Protein AF-C0NG59-F1 (afdb_monomer_lite)

Sequence (188 aa):
MVSSPASTRPSPPPYSPTNHPHSHSRSSSNSSTHSRTRIRPSSTYLPPDVIDFLDDITPFHYHHEGPYDAASHHRNRSCHNRNPIDALKSSNEEALKATPPGKIADCIWNSRPLDGVAYYPPGSTDPEGNTYDYEEGSNMMTEDRGDFRRWPGMKFRDEDFKNDFDSSIRGSVTSSWKFPRFRCRRRR

Organism: Ajellomyces capsulatus (strain G186AR / H82 / ATCC MYA-2454 / RMSCC 2432) (NCBI:txid447093)

Foldseek 3Di:
DDDDDDDDDDDDDDDDPPPDPPPPPPPPDDPPPPPPVPCPLPHLDDDADPVLVVDPPDPDRDHDDDPCSLVDPSQVRDPPCRRSVSVCVQVVVLQVLQADPVQVVCCVPVVDDRDRRNVDPAQDADPVGDHRHGDDPDPCCPRVPNPVDDDPPDDDDPVNCCPPPVCCVVPPPDDDPDDPPDDDDDDD

pLDDT: mean 72.22, std 18.0, range [40.88, 97.0]

Secondary structure (DSSP, 8-state):
--PPPP--PPPPPP--------------------------TT--PPPP-TTTTT--SSSS-PPPPPTTGGGSTTTS--SSS-SGGGGGHHHHHHHHHTS-HHHHHHHHHH-PPP--TT-S-TT-B-TT-PBP--PPPP-TTTTSTT-S--STT-PPPTTTTTTSHHHHHHS-TT--------------

Radius of gyration: 33.79 Å; chains: 1; bounding box: 104×66×84 Å

InterPro domains:
  IPR013226 Pal1 cell morphology [PF08316] (49-91)
  IPR013226 Pal1 cell morphology [PTHR28307] (8-159)

Structure (mmCIF, N/CA/C/O backbone):
data_AF-C0NG59-F1
#
_entry.id   AF-C0NG59-F1
#
loop_
_atom_site.group_PDB
_atom_site.id
_atom_site.type_symbol
_atom_site.label_atom_id
_atom_site.label_alt_id
_atom_site.label_comp_id
_atom_site.label_asym_id
_atom_site.label_entity_id
_atom_site.label_seq_id
_atom_site.pdbx_PDB_ins_code
_atom_site.Cartn_x
_atom_site.Cartn_y
_atom_site.Cartn_z
_atom_site.occupancy
_atom_site.B_iso_or_equiv
_atom_site.auth_seq_id
_atom_site.auth_comp_id
_atom_site.auth_asym_id
_atom_site.auth_atom_id
_atom_site.pdbx_PDB_model_num
ATOM 1 N N . MET A 1 1 ? 69.293 0.480 24.491 1.00 45.19 1 MET A N 1
ATOM 2 C CA . MET A 1 1 ? 69.324 0.068 23.075 1.00 45.19 1 MET A CA 1
ATOM 3 C C . MET A 1 1 ? 68.029 0.534 22.425 1.00 45.19 1 MET A C 1
ATOM 5 O O . MET A 1 1 ? 66.974 0.232 22.954 1.00 45.19 1 MET A O 1
ATOM 9 N N . VAL A 1 2 ? 68.172 1.300 21.338 1.00 53.19 2 VAL A N 1
ATOM 10 C CA . VAL A 1 2 ? 67.172 1.748 20.344 1.00 53.19 2 VAL A CA 1
ATOM 11 C C . VAL A 1 2 ? 65.983 2.598 20.843 1.00 53.19 2 VAL A C 1
ATOM 13 O O . VAL A 1 2 ? 64.900 2.089 21.104 1.00 53.19 2 VAL A O 1
ATOM 16 N N . SER A 1 3 ? 66.172 3.923 20.875 1.00 49.12 3 SER A N 1
ATOM 17 C CA . SER A 1 3 ? 65.083 4.912 20.952 1.00 49.12 3 SER A CA 1
ATOM 18 C C . SER A 1 3 ? 64.857 5.523 19.564 1.00 49.12 3 SER A C 1
ATOM 20 O O . SER A 1 3 ? 65.789 6.070 18.979 1.00 49.12 3 SER A O 1
ATOM 22 N N . SER A 1 4 ? 63.638 5.411 19.032 1.00 65.88 4 SER A N 1
ATOM 23 C CA . SER A 1 4 ? 63.238 6.005 17.743 1.00 65.88 4 SER A CA 1
ATOM 24 C C . SER A 1 4 ? 62.767 7.457 17.926 1.00 65.88 4 SER A C 1
ATOM 26 O O . SER A 1 4 ? 62.145 7.751 18.949 1.00 65.88 4 SER A O 1
ATOM 28 N N . PRO A 1 5 ? 63.028 8.372 16.972 1.00 60.16 5 PRO A N 1
ATOM 29 C CA . PRO A 1 5 ? 62.658 9.776 17.109 1.00 60.16 5 PRO A CA 1
ATOM 30 C C . PRO A 1 5 ? 61.188 10.020 16.736 1.00 60.16 5 PRO A C 1
ATOM 32 O O . PRO A 1 5 ? 60.664 9.458 15.774 1.00 60.16 5 PRO A O 1
ATOM 35 N N . ALA A 1 6 ? 60.530 10.893 17.500 1.00 56.38 6 ALA A N 1
ATOM 36 C CA . ALA A 1 6 ? 59.172 11.355 17.242 1.00 56.38 6 ALA A CA 1
ATOM 37 C C . ALA A 1 6 ? 59.121 12.200 15.956 1.00 56.38 6 ALA A C 1
ATOM 39 O O . ALA A 1 6 ? 59.822 13.203 15.823 1.00 56.38 6 ALA A O 1
ATOM 40 N N . SER A 1 7 ? 58.282 11.786 15.005 1.00 57.16 7 SER A N 1
ATOM 41 C CA . SER A 1 7 ? 58.013 12.518 13.767 1.00 57.16 7 SER A CA 1
ATOM 42 C C . SER A 1 7 ? 57.021 13.652 14.044 1.00 57.16 7 SER A C 1
ATOM 44 O O . SER A 1 7 ? 55.817 13.432 14.175 1.00 57.16 7 SER A O 1
ATOM 46 N N . THR A 1 8 ? 57.538 14.875 14.157 1.00 56.06 8 THR A N 1
ATOM 47 C CA . THR A 1 8 ? 56.747 16.110 14.191 1.00 56.06 8 THR A CA 1
ATOM 48 C C . THR A 1 8 ? 56.106 16.325 12.819 1.00 56.06 8 THR A C 1
ATOM 50 O O . THR A 1 8 ? 56.787 16.680 11.857 1.00 56.06 8 THR A O 1
ATOM 53 N N . ARG A 1 9 ? 54.792 16.098 12.709 1.00 56.84 9 ARG A N 1
ATOM 54 C CA . ARG A 1 9 ? 54.018 16.493 11.523 1.00 56.84 9 ARG A CA 1
ATOM 55 C C . ARG A 1 9 ? 53.921 18.024 11.451 1.00 56.84 9 ARG A C 1
ATOM 57 O O . ARG A 1 9 ? 53.613 18.642 12.470 1.00 56.84 9 ARG A O 1
ATOM 64 N N . PRO A 1 10 ? 54.133 18.638 10.275 1.00 59.00 10 PRO A N 1
ATOM 65 C CA . PRO A 1 10 ? 53.933 20.069 10.099 1.00 59.00 10 PRO A CA 1
ATOM 66 C C . PRO A 1 10 ? 52.434 20.396 10.126 1.00 59.00 10 PRO A C 1
ATOM 68 O O . PRO A 1 10 ? 51.608 19.648 9.596 1.00 59.00 10 PRO A O 1
ATOM 71 N N . SER A 1 11 ? 52.084 21.510 10.765 1.00 60.69 11 SER A N 1
ATOM 72 C CA . SER A 1 11 ? 50.732 22.068 10.771 1.00 60.69 11 SER A CA 1
ATOM 73 C C . SER A 1 11 ? 50.329 22.550 9.368 1.00 60.69 11 SER A C 1
ATOM 75 O O . SER A 1 11 ? 51.181 23.035 8.618 1.00 60.69 11 SER A O 1
ATOM 77 N N . PRO A 1 12 ? 49.043 22.434 8.987 1.00 65.38 12 PRO A N 1
ATOM 78 C CA . PRO A 1 12 ? 48.572 22.961 7.713 1.00 65.38 12 PRO A CA 1
ATOM 79 C C . PRO A 1 12 ? 48.589 24.502 7.735 1.00 65.38 12 PRO A C 1
ATOM 81 O O . PRO A 1 12 ? 48.372 25.102 8.793 1.00 65.38 12 PRO A O 1
ATOM 84 N N . PRO A 1 13 ? 48.848 25.158 6.589 1.00 65.31 13 PRO A N 1
ATOM 85 C CA . PRO A 1 13 ? 48.856 26.614 6.500 1.00 65.31 13 PRO A CA 1
ATOM 86 C C . PRO A 1 13 ? 47.445 27.201 6.694 1.00 65.31 13 PRO A C 1
ATOM 88 O O . PRO A 1 13 ? 46.448 26.519 6.435 1.00 65.31 13 PRO A O 1
ATOM 91 N N . PRO A 1 14 ? 47.340 28.468 7.134 1.00 56.91 14 PRO A N 1
ATOM 92 C CA . PRO A 1 14 ? 46.059 29.105 7.404 1.00 56.91 14 PRO A CA 1
ATOM 93 C C . PRO A 1 14 ? 45.286 29.351 6.102 1.00 56.91 14 PRO A C 1
ATOM 95 O O . PRO A 1 14 ? 45.825 29.863 5.119 1.00 56.91 14 PRO A O 1
ATOM 98 N N . TYR A 1 15 ? 44.001 28.993 6.113 1.00 48.62 15 TYR A N 1
ATOM 99 C CA . TYR A 1 15 ? 43.067 29.211 5.012 1.00 48.62 15 TYR A CA 1
ATOM 100 C C . TYR A 1 15 ? 42.863 30.721 4.806 1.00 48.62 15 TYR A C 1
ATOM 102 O O . TYR A 1 15 ? 42.237 31.388 5.628 1.00 48.62 15 TYR A O 1
ATOM 110 N N . SER A 1 16 ? 43.419 31.272 3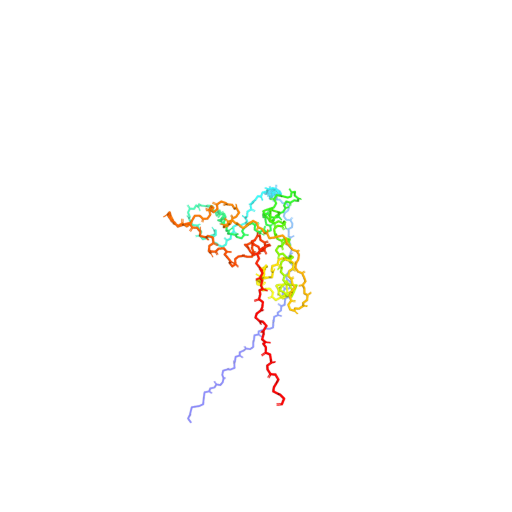.727 1.00 53.06 16 SER A N 1
ATOM 111 C CA . SER A 1 16 ? 43.174 32.658 3.313 1.00 53.06 16 SER A CA 1
ATOM 112 C C . SER A 1 16 ? 42.018 32.657 2.312 1.00 53.06 16 SER A C 1
ATOM 114 O O . SER A 1 16 ? 42.152 32.014 1.269 1.00 53.06 16 SER A O 1
ATOM 116 N N . PRO A 1 17 ? 40.888 33.339 2.576 1.00 53.00 17 PRO A N 1
ATOM 117 C CA . PRO A 1 17 ? 39.810 33.411 1.608 1.00 53.00 17 PRO A CA 1
ATOM 118 C C . PRO A 1 17 ? 40.242 34.376 0.503 1.00 53.00 17 PRO A C 1
ATOM 120 O O . PRO A 1 17 ? 40.196 35.597 0.662 1.00 53.00 17 PRO A O 1
ATOM 123 N N . THR A 1 18 ? 40.709 33.840 -0.623 1.00 50.31 18 THR A N 1
ATOM 124 C CA . THR A 1 18 ? 40.916 34.637 -1.828 1.00 50.31 18 THR A CA 1
ATOM 125 C C . THR A 1 18 ? 39.553 35.028 -2.392 1.00 50.31 18 THR A C 1
ATOM 127 O O . THR A 1 18 ? 38.915 34.292 -3.141 1.00 50.31 18 THR A O 1
ATOM 130 N N . ASN A 1 19 ? 39.099 36.223 -2.006 1.00 43.47 19 ASN A N 1
ATOM 131 C CA . ASN A 1 19 ? 38.023 36.947 -2.671 1.00 43.47 19 ASN A CA 1
ATOM 132 C C . ASN A 1 19 ? 38.467 37.263 -4.104 1.00 43.47 19 ASN A C 1
ATOM 134 O O . ASN A 1 19 ? 39.068 38.303 -4.370 1.00 43.47 19 ASN A O 1
ATOM 138 N N . HIS A 1 20 ? 38.199 36.348 -5.031 1.00 47.09 20 HIS A N 1
ATOM 139 C CA . HIS A 1 20 ? 38.274 36.630 -6.454 1.00 47.09 20 HIS A CA 1
ATOM 140 C C . HIS A 1 20 ? 36.976 37.337 -6.853 1.00 47.09 20 HIS A C 1
ATOM 142 O O . HIS A 1 20 ? 35.909 36.720 -6.786 1.00 47.09 20 HIS A O 1
ATOM 148 N N . PRO A 1 21 ? 37.013 38.623 -7.251 1.00 48.62 21 PRO A N 1
ATOM 149 C CA . PRO A 1 21 ? 35.843 39.249 -7.829 1.00 48.62 21 PRO A CA 1
ATOM 150 C C . PRO A 1 21 ? 35.634 38.580 -9.185 1.00 48.62 21 PRO A C 1
ATOM 152 O O . PRO A 1 21 ? 36.379 38.825 -10.133 1.00 48.62 21 PRO A O 1
ATOM 155 N N . HIS A 1 22 ? 34.646 37.691 -9.273 1.00 43.75 22 HIS A N 1
ATOM 156 C CA . HIS A 1 22 ? 34.181 37.197 -10.557 1.00 43.75 22 HIS A CA 1
ATOM 157 C C . HIS A 1 22 ? 33.521 38.365 -11.295 1.00 43.75 22 HIS A C 1
ATOM 159 O O . HIS A 1 22 ? 32.334 38.655 -11.156 1.00 43.75 22 HIS A O 1
ATOM 165 N N . SER A 1 23 ? 34.334 39.071 -12.074 1.00 43.56 23 SER A N 1
ATOM 166 C CA . SER A 1 23 ? 33.905 39.951 -13.145 1.00 43.56 23 SER A CA 1
ATOM 167 C C . SER A 1 23 ? 33.202 39.097 -14.196 1.00 43.56 23 SER A C 1
ATOM 169 O O . SER A 1 23 ? 33.795 38.614 -15.156 1.00 43.56 23 SER A O 1
ATOM 171 N N . HIS A 1 24 ? 31.903 38.880 -13.995 1.00 49.78 24 HIS A N 1
ATOM 172 C CA . HIS A 1 24 ? 31.021 38.344 -15.018 1.00 49.78 24 HIS A CA 1
ATOM 173 C C . HIS A 1 24 ? 30.851 39.417 -16.095 1.00 49.78 24 HIS A C 1
ATOM 175 O O . HIS A 1 24 ? 29.939 40.247 -16.050 1.00 49.78 24 HIS A O 1
ATOM 181 N N . SER A 1 25 ? 31.779 39.422 -17.049 1.00 48.50 25 SER A N 1
ATOM 182 C CA . SER A 1 25 ? 31.613 40.038 -18.355 1.00 48.50 25 SER A CA 1
ATOM 183 C C . SER A 1 25 ? 30.280 39.561 -18.925 1.00 48.50 25 SER A C 1
ATOM 185 O O . SER A 1 25 ? 30.099 38.404 -19.303 1.00 48.50 25 SER A O 1
ATOM 187 N N . ARG A 1 26 ? 29.306 40.474 -18.916 1.00 47.22 26 ARG A N 1
ATOM 188 C CA . ARG A 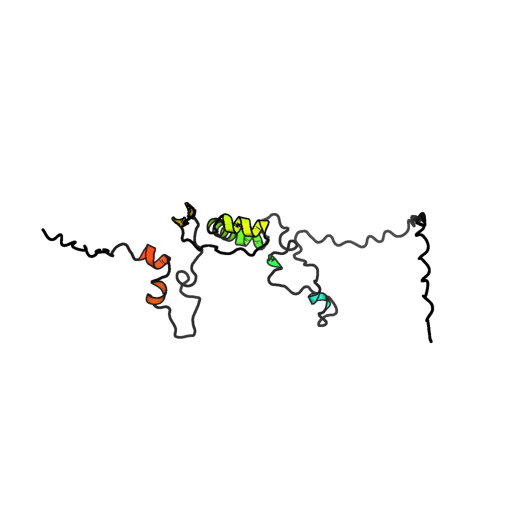1 26 ? 28.006 40.321 -19.560 1.00 47.22 26 ARG A CA 1
ATOM 189 C C . ARG A 1 26 ? 28.235 40.282 -21.068 1.00 47.22 26 ARG A C 1
ATOM 191 O O . ARG A 1 26 ? 28.142 41.298 -21.752 1.00 47.22 26 ARG A O 1
ATOM 198 N N . SER A 1 27 ? 28.573 39.101 -21.570 1.00 45.75 27 SER A N 1
ATOM 199 C CA . SER A 1 27 ? 28.586 38.787 -22.993 1.00 45.75 27 SER A CA 1
ATOM 200 C C . SER A 1 27 ? 27.144 38.736 -23.481 1.00 45.75 27 SER A C 1
ATOM 202 O O . SER A 1 27 ? 26.479 37.704 -23.493 1.00 45.75 27 SER A O 1
ATOM 204 N N . SER A 1 28 ? 26.648 39.915 -23.831 1.00 48.25 28 SER A N 1
ATOM 205 C CA . SER A 1 28 ? 25.399 40.157 -24.538 1.00 48.25 28 SER A CA 1
ATOM 206 C C . SER A 1 28 ? 25.556 39.675 -25.986 1.00 48.25 28 SER A C 1
ATOM 208 O O . SER A 1 28 ? 25.864 40.470 -26.863 1.00 48.25 28 SER A O 1
ATOM 210 N N . SER A 1 29 ? 25.460 38.372 -26.254 1.00 45.00 29 SER A N 1
ATOM 211 C CA . SER A 1 29 ? 25.408 37.846 -27.634 1.00 45.00 29 SER A CA 1
ATOM 212 C C . SER A 1 29 ? 25.052 36.359 -27.664 1.00 45.00 29 SER A C 1
ATOM 214 O O . SER A 1 29 ? 25.912 35.489 -27.688 1.00 45.00 29 SER A O 1
ATOM 216 N N . ASN A 1 30 ? 23.747 36.091 -27.612 1.00 48.66 30 ASN A N 1
ATOM 217 C CA . ASN A 1 30 ? 23.012 35.090 -28.399 1.00 48.66 30 ASN A CA 1
ATOM 218 C C . ASN A 1 30 ? 21.757 34.688 -27.632 1.00 48.66 30 ASN A C 1
ATOM 220 O O . ASN A 1 30 ? 21.719 33.709 -26.888 1.00 48.66 30 ASN A O 1
ATOM 224 N N . SER A 1 31 ? 20.699 35.462 -27.866 1.00 45.28 31 SER A N 1
ATOM 225 C CA . SER A 1 31 ? 19.318 35.086 -27.599 1.00 45.28 31 SER A CA 1
ATOM 226 C C . SER A 1 31 ? 18.921 33.899 -28.487 1.00 45.28 31 SER A C 1
ATOM 228 O O . SER A 1 31 ? 18.124 34.033 -29.410 1.00 45.28 31 SER A O 1
ATOM 230 N N . SER A 1 32 ? 19.481 32.720 -28.231 1.00 44.31 32 SER A N 1
ATOM 231 C CA . SER A 1 32 ? 18.786 31.482 -28.555 1.00 44.31 32 SER A CA 1
ATOM 232 C C . SER A 1 32 ? 17.963 31.152 -27.321 1.00 44.31 32 SER A C 1
ATOM 234 O O . SER A 1 32 ? 18.428 30.563 -26.348 1.00 44.31 32 SER A O 1
ATOM 236 N N . THR A 1 33 ? 16.731 31.649 -27.323 1.00 43.72 33 THR A N 1
ATOM 237 C CA . THR A 1 33 ? 15.642 31.160 -26.488 1.00 43.72 33 THR A CA 1
ATOM 238 C C . THR A 1 33 ? 15.513 29.660 -26.742 1.00 43.72 33 THR A C 1
ATOM 240 O O . THR A 1 33 ? 14.694 29.223 -27.544 1.00 43.72 33 THR A O 1
ATOM 243 N N . HIS A 1 34 ? 16.343 28.851 -26.078 1.00 45.50 34 HIS A N 1
ATOM 244 C CA . HIS A 1 34 ? 16.056 27.440 -25.899 1.00 45.50 34 HIS A CA 1
ATOM 245 C C . HIS A 1 34 ? 14.746 27.414 -25.139 1.00 45.50 34 HIS A C 1
ATOM 247 O O . HIS A 1 34 ? 14.683 27.708 -23.944 1.00 45.50 34 HIS A O 1
ATOM 253 N N . SER A 1 35 ? 13.689 27.200 -25.917 1.00 45.12 35 SER A N 1
ATOM 254 C CA . SER A 1 35 ? 12.334 26.972 -25.477 1.00 45.12 35 SER A CA 1
ATOM 255 C C . SER A 1 35 ? 12.411 25.941 -24.363 1.00 45.12 35 SER A C 1
ATOM 257 O O . SER A 1 35 ? 12.485 24.741 -24.613 1.00 45.12 35 SER A O 1
ATOM 259 N N . ARG A 1 36 ? 12.432 26.410 -23.110 1.00 48.56 36 ARG A N 1
ATOM 260 C CA . ARG A 1 36 ? 11.940 25.629 -21.987 1.00 48.56 36 ARG A CA 1
ATOM 261 C C . ARG A 1 36 ? 10.495 25.402 -22.362 1.00 48.56 36 ARG A C 1
ATOM 263 O O . ARG A 1 36 ? 9.659 26.275 -22.126 1.00 48.56 36 ARG A O 1
ATOM 270 N N . THR A 1 37 ? 10.239 24.302 -23.063 1.00 47.66 37 THR A N 1
ATOM 271 C CA . THR A 1 37 ? 8.906 23.806 -23.352 1.00 47.66 37 THR A CA 1
ATOM 272 C C . THR A 1 37 ? 8.204 23.822 -22.013 1.00 47.66 37 THR A C 1
ATOM 274 O O . THR A 1 37 ? 8.517 23.014 -21.140 1.00 47.66 37 THR A O 1
ATOM 277 N N . ARG A 1 38 ? 7.367 24.844 -21.791 1.00 52.16 38 ARG A N 1
ATOM 278 C CA . ARG A 1 38 ? 6.570 24.961 -20.578 1.00 52.16 38 ARG A CA 1
ATOM 279 C C . ARG A 1 38 ? 5.843 23.636 -20.493 1.00 52.16 38 ARG A C 1
ATOM 281 O O . ARG A 1 38 ? 5.032 23.358 -21.378 1.00 52.16 38 ARG A O 1
ATOM 288 N N . ILE A 1 39 ? 6.206 22.815 -19.504 1.00 52.94 39 ILE A N 1
ATOM 289 C CA . ILE A 1 39 ? 5.505 21.572 -19.204 1.00 52.94 39 ILE A CA 1
ATOM 290 C C . ILE A 1 39 ? 4.053 22.001 -19.108 1.00 52.94 39 ILE A C 1
ATOM 292 O O . ILE A 1 39 ? 3.698 22.829 -18.263 1.00 52.94 39 ILE A O 1
ATOM 296 N N . ARG A 1 40 ? 3.256 21.586 -20.096 1.00 54.66 40 ARG A N 1
ATOM 297 C CA . ARG A 1 40 ? 1.865 22.011 -20.168 1.00 54.66 40 ARG A CA 1
ATOM 298 C C . ARG A 1 40 ? 1.241 21.584 -18.839 1.00 54.66 40 ARG A C 1
ATOM 300 O O . ARG A 1 40 ? 1.513 20.468 -18.411 1.00 54.66 40 ARG A O 1
ATOM 307 N N . PRO A 1 41 ? 0.428 22.413 -18.175 1.00 53.47 41 PRO A N 1
ATOM 308 C CA . PRO A 1 41 ? -0.176 22.049 -16.890 1.00 53.47 41 PRO A CA 1
ATOM 309 C C . PRO A 1 41 ? -1.061 20.787 -16.962 1.00 53.47 41 PRO A C 1
ATOM 311 O O . PRO A 1 41 ? -1.451 20.254 -15.934 1.00 53.47 41 PRO A O 1
ATOM 314 N N . SER A 1 42 ? -1.352 20.290 -18.169 1.00 57.56 42 SER A N 1
ATOM 315 C CA . SER A 1 42 ? -2.020 19.015 -18.441 1.00 57.56 42 SER A CA 1
ATOM 316 C C . SER A 1 42 ? -1.074 17.855 -18.792 1.00 57.56 42 SER A C 1
ATOM 318 O O . SER A 1 42 ? -1.544 16.799 -19.197 1.00 57.56 42 SER A O 1
ATOM 320 N N . SER A 1 43 ? 0.242 18.062 -18.775 1.00 63.44 43 SER A N 1
ATOM 321 C CA . SER A 1 43 ? 1.220 17.052 -19.167 1.00 63.44 43 SER A CA 1
ATOM 322 C C . SER A 1 43 ? 1.462 16.117 -17.992 1.00 63.44 43 SER A C 1
ATOM 324 O O . SER A 1 43 ? 2.103 16.514 -17.023 1.00 63.44 43 SER A O 1
ATOM 326 N N . THR A 1 44 ? 1.031 14.864 -18.116 1.00 68.38 44 THR A N 1
ATOM 327 C CA . THR A 1 44 ? 1.326 13.748 -17.193 1.00 68.38 44 THR A CA 1
ATOM 328 C C . THR A 1 44 ? 2.805 13.325 -17.238 1.00 68.38 44 THR A C 1
ATOM 330 O O . THR A 1 44 ? 3.142 12.185 -16.947 1.00 68.38 44 THR A O 1
ATOM 333 N N . TYR A 1 45 ? 3.703 14.222 -17.660 1.00 76.56 45 TYR A N 1
ATOM 334 C CA . TYR A 1 45 ? 5.121 13.913 -17.785 1.00 76.56 45 TYR A CA 1
ATOM 335 C C . TYR A 1 45 ? 5.728 13.777 -16.395 1.00 76.56 45 TYR A C 1
ATOM 337 O O . TYR A 1 45 ? 5.696 14.721 -15.597 1.00 76.56 45 TYR A O 1
ATOM 345 N N . LEU A 1 46 ? 6.289 12.604 -16.144 1.00 83.25 46 LEU A N 1
ATOM 346 C CA . LEU A 1 46 ? 7.060 12.302 -14.957 1.00 83.25 46 LEU A CA 1
ATOM 347 C C . LEU A 1 46 ? 8.549 12.422 -15.279 1.00 83.25 46 LEU A C 1
ATOM 349 O O . LEU A 1 46 ? 8.973 11.987 -16.352 1.00 83.25 46 LEU A O 1
ATOM 353 N N . PRO A 1 47 ? 9.338 13.079 -14.412 1.00 84.00 47 PRO A N 1
ATOM 354 C CA . PRO A 1 47 ? 10.779 13.094 -14.587 1.00 84.00 47 PRO A CA 1
ATOM 355 C C . PRO A 1 47 ? 11.325 11.667 -14.423 1.00 84.00 47 PRO A C 1
ATOM 357 O O . PRO A 1 47 ? 10.883 10.985 -13.499 1.00 84.00 47 PRO A O 1
ATOM 360 N N . PRO A 1 48 ? 12.275 11.238 -15.272 1.00 86.94 48 PRO A N 1
ATOM 361 C CA . PRO A 1 48 ? 12.872 9.919 -15.140 1.00 86.94 48 PRO A CA 1
ATOM 362 C C . PRO A 1 48 ? 13.632 9.784 -13.811 1.00 86.94 48 PRO A C 1
ATOM 364 O O . PRO A 1 48 ? 14.256 10.749 -13.349 1.00 86.94 48 PRO A O 1
ATOM 367 N N . ASP A 1 49 ? 13.567 8.605 -13.202 1.00 86.50 49 ASP A N 1
ATOM 368 C CA . ASP A 1 49 ? 14.262 8.240 -11.971 1.00 86.50 49 ASP A CA 1
ATOM 369 C C . ASP A 1 49 ? 15.578 7.481 -12.240 1.00 86.50 49 ASP A C 1
ATOM 371 O O . ASP A 1 49 ? 16.041 7.358 -13.372 1.00 86.50 49 ASP A O 1
ATOM 375 N N . VAL A 1 50 ? 16.242 7.006 -11.181 1.00 88.50 50 VAL A N 1
ATOM 376 C CA . VAL A 1 50 ? 17.524 6.289 -11.304 1.00 88.50 50 VAL A CA 1
ATOM 377 C C . VAL A 1 50 ? 17.382 4.983 -12.090 1.00 88.50 50 VAL A C 1
ATOM 379 O O . VAL A 1 50 ? 18.316 4.614 -12.793 1.00 88.50 50 VAL A O 1
ATOM 382 N N . ILE A 1 51 ? 16.246 4.293 -11.980 1.00 85.69 51 ILE A N 1
ATOM 383 C CA . ILE A 1 51 ? 15.987 3.035 -12.686 1.00 85.69 51 ILE A CA 1
ATOM 384 C C . ILE A 1 51 ? 15.800 3.325 -14.176 1.00 85.69 51 ILE A C 1
ATOM 386 O O . ILE A 1 51 ? 16.389 2.630 -15.000 1.00 85.69 51 ILE A O 1
ATOM 390 N N . ASP A 1 52 ? 15.098 4.408 -14.513 1.00 87.19 52 ASP A N 1
ATOM 391 C CA . ASP A 1 52 ? 14.929 4.867 -15.896 1.00 87.19 52 ASP A CA 1
ATOM 392 C C . ASP A 1 52 ? 16.273 5.183 -16.575 1.00 87.19 52 ASP A C 1
ATOM 394 O O . ASP A 1 52 ? 16.435 4.963 -17.773 1.00 87.19 52 ASP A O 1
ATOM 398 N N . PHE A 1 53 ? 17.263 5.677 -15.817 1.00 86.38 53 PHE A N 1
ATOM 399 C CA . PHE A 1 53 ? 18.622 5.922 -16.322 1.00 86.38 53 PHE A CA 1
ATOM 400 C C . PHE A 1 53 ? 19.474 4.660 -16.489 1.00 86.38 53 PHE A C 1
ATOM 402 O O . PHE A 1 53 ? 20.508 4.711 -17.154 1.00 86.38 53 PHE A O 1
ATOM 409 N N . LEU A 1 54 ? 19.084 3.553 -15.859 1.00 89.00 54 LEU A N 1
ATOM 410 C CA . LEU A 1 54 ? 19.774 2.270 -15.983 1.00 89.00 54 LEU A CA 1
ATOM 411 C C . LEU A 1 54 ? 19.209 1.409 -17.123 1.00 89.00 54 LEU A C 1
ATOM 413 O O . LEU A 1 54 ? 19.824 0.397 -17.449 1.00 89.00 54 LEU A O 1
ATOM 417 N N . ASP A 1 55 ? 18.075 1.794 -17.717 1.00 84.88 55 ASP A N 1
ATOM 418 C CA . ASP A 1 55 ? 17.470 1.089 -18.848 1.00 84.88 55 ASP A CA 1
ATOM 419 C C . ASP A 1 55 ? 18.234 1.363 -20.159 1.00 84.88 55 ASP A C 1
ATOM 421 O O . ASP A 1 55 ? 18.416 2.511 -20.567 1.00 84.88 55 ASP A O 1
ATOM 425 N N . ASP A 1 56 ? 18.674 0.297 -20.832 1.00 86.94 56 ASP A N 1
ATOM 426 C CA . ASP A 1 56 ? 19.429 0.324 -22.087 1.00 86.94 56 ASP A CA 1
ATOM 427 C C . ASP A 1 56 ? 18.602 -0.106 -23.314 1.00 86.94 56 ASP A C 1
ATOM 429 O O . ASP A 1 56 ? 19.121 -0.126 -24.435 1.00 86.94 56 ASP A O 1
ATOM 433 N N . ILE A 1 57 ? 17.305 -0.403 -23.143 1.00 83.56 57 ILE A N 1
ATOM 434 C CA . ILE A 1 57 ? 16.430 -0.888 -24.224 1.00 83.56 57 ILE A CA 1
ATOM 435 C C . ILE A 1 57 ? 16.267 0.158 -25.335 1.00 83.56 57 ILE A C 1
ATOM 437 O O . ILE A 1 57 ? 16.136 -0.193 -26.513 1.00 83.56 57 ILE A O 1
ATOM 441 N N . THR A 1 58 ? 16.259 1.451 -24.994 1.00 78.94 58 THR A N 1
ATOM 442 C CA . THR A 1 58 ? 16.063 2.528 -25.974 1.00 78.94 58 THR A CA 1
ATOM 443 C C . THR A 1 58 ? 17.080 3.658 -25.790 1.00 78.94 58 THR A C 1
ATOM 445 O O . THR A 1 58 ? 17.533 3.900 -24.676 1.00 78.94 58 THR A O 1
ATOM 448 N N . PRO A 1 59 ? 17.431 4.412 -26.853 1.00 80.25 59 PRO A N 1
ATOM 449 C CA . PRO A 1 59 ? 18.362 5.542 -26.747 1.00 80.25 59 PRO A CA 1
ATOM 450 C C . PRO A 1 59 ? 17.794 6.737 -25.957 1.00 80.25 59 PRO A C 1
ATOM 452 O O . PRO A 1 59 ? 18.472 7.756 -25.816 1.00 80.25 59 PRO A O 1
ATOM 455 N N . PHE A 1 60 ? 16.550 6.643 -25.479 1.00 80.81 60 PHE A N 1
ATOM 456 C CA . PHE A 1 60 ? 15.880 7.666 -24.692 1.00 80.81 60 PHE A CA 1
ATOM 457 C C . PHE A 1 60 ? 15.486 7.089 -23.334 1.00 80.81 60 PHE A C 1
ATOM 459 O O . PHE A 1 60 ? 14.841 6.052 -23.259 1.00 80.81 60 PHE A O 1
ATOM 466 N N . HIS A 1 61 ? 15.796 7.799 -22.257 1.00 82.38 61 HIS A N 1
ATOM 467 C CA . HIS A 1 61 ? 15.283 7.435 -20.940 1.00 82.38 61 HIS A CA 1
ATOM 468 C C . HIS A 1 61 ? 13.784 7.743 -20.910 1.00 82.38 61 HIS A C 1
ATOM 470 O O . HIS A 1 61 ? 13.385 8.914 -20.949 1.00 82.38 61 HIS A O 1
ATOM 476 N N . TYR A 1 62 ? 12.957 6.701 -20.914 1.00 81.00 62 TYR A N 1
ATOM 477 C CA . TYR A 1 62 ? 11.526 6.823 -20.671 1.00 81.00 62 TYR A CA 1
ATOM 478 C C . TYR A 1 62 ? 11.242 6.457 -19.224 1.00 81.00 62 TYR A C 1
ATOM 480 O O . TYR A 1 62 ? 11.934 5.636 -18.636 1.00 81.00 62 TYR A O 1
ATOM 488 N N . HIS A 1 63 ? 10.229 7.107 -18.662 1.00 87.00 63 HIS A N 1
ATOM 489 C CA . HIS A 1 63 ? 9.817 6.833 -17.304 1.00 87.00 63 HIS A CA 1
ATOM 490 C C . HIS A 1 63 ? 8.986 5.553 -17.244 1.00 87.00 63 HIS A C 1
ATOM 492 O O . HIS A 1 63 ? 7.928 5.473 -17.881 1.00 87.00 63 HIS A O 1
ATOM 498 N N . HIS A 1 64 ? 9.467 4.575 -16.487 1.00 85.12 64 HIS A N 1
ATOM 499 C CA . HIS A 1 64 ? 8.747 3.351 -16.178 1.00 85.12 64 HIS A CA 1
ATOM 500 C C . HIS A 1 64 ? 7.690 3.632 -15.122 1.00 85.12 64 HIS A C 1
ATOM 502 O O . HIS A 1 64 ? 8.009 4.071 -14.021 1.00 85.12 64 HIS A O 1
ATOM 508 N N . GLU A 1 65 ? 6.425 3.363 -15.447 1.00 83.94 65 GLU A N 1
ATOM 509 C CA . GLU A 1 65 ? 5.350 3.602 -14.491 1.00 83.94 65 GLU A CA 1
ATOM 510 C C . GLU A 1 65 ? 5.500 2.706 -13.253 1.00 83.94 65 GLU A C 1
ATOM 512 O O . GLU A 1 65 ? 5.461 1.477 -13.334 1.00 83.94 65 GLU A O 1
ATOM 517 N N . GLY A 1 66 ? 5.642 3.344 -12.095 1.00 87.75 66 GLY A N 1
ATOM 518 C CA . GLY A 1 66 ? 5.681 2.713 -10.788 1.00 87.75 66 GLY A CA 1
ATOM 519 C C . GLY A 1 66 ? 4.330 2.763 -10.062 1.00 87.75 66 GLY A C 1
ATOM 520 O O . GLY A 1 66 ? 3.487 3.625 -10.325 1.00 87.75 66 GLY A O 1
ATOM 521 N N . PRO A 1 67 ? 4.121 1.896 -9.054 1.00 89.38 67 PRO A N 1
ATOM 522 C CA . PRO A 1 67 ? 2.880 1.876 -8.273 1.00 89.38 67 PRO A CA 1
ATOM 523 C C . PRO A 1 67 ? 2.610 3.193 -7.518 1.00 89.38 67 PRO A C 1
ATOM 525 O O . PRO A 1 67 ? 1.464 3.497 -7.195 1.00 89.38 67 PRO A O 1
ATOM 528 N N . TYR A 1 68 ? 3.647 3.993 -7.249 1.00 89.12 68 TYR A N 1
ATOM 529 C CA . TYR A 1 68 ? 3.546 5.254 -6.504 1.00 89.12 68 TYR A CA 1
ATOM 530 C C . TYR A 1 68 ? 3.359 6.489 -7.396 1.00 89.12 68 TYR A C 1
ATOM 532 O O . TYR A 1 68 ? 3.090 7.583 -6.893 1.00 89.12 68 TYR A O 1
ATOM 540 N N . ASP A 1 69 ? 3.440 6.343 -8.716 1.00 89.19 69 ASP A N 1
ATOM 541 C CA . ASP A 1 69 ? 3.391 7.473 -9.644 1.00 89.19 69 ASP A CA 1
ATOM 542 C C . ASP A 1 69 ? 2.050 8.186 -9.653 1.00 89.19 69 ASP A C 1
ATOM 544 O O . ASP A 1 69 ? 1.993 9.413 -9.783 1.00 89.19 69 ASP A O 1
ATOM 548 N N . ALA A 1 70 ? 0.966 7.429 -9.476 1.00 88.50 70 ALA A N 1
ATOM 549 C CA . ALA A 1 70 ? -0.379 7.964 -9.296 1.00 88.50 70 ALA A CA 1
ATOM 550 C C . ALA A 1 70 ? -0.449 8.941 -8.110 1.00 88.50 70 ALA A C 1
ATOM 552 O O . ALA A 1 70 ? -1.159 9.945 -8.177 1.00 88.50 70 ALA A O 1
ATOM 553 N N . ALA A 1 71 ? 0.338 8.698 -7.058 1.00 89.56 71 ALA A N 1
ATOM 554 C CA . ALA A 1 71 ? 0.430 9.565 -5.890 1.00 89.56 71 ALA A CA 1
ATOM 555 C C . ALA A 1 71 ? 1.451 10.709 -6.054 1.00 89.56 71 ALA A C 1
ATOM 557 O O . ALA A 1 71 ? 1.494 11.628 -5.234 1.00 89.56 71 ALA A O 1
ATOM 558 N N . SER A 1 72 ? 2.252 10.711 -7.125 1.00 88.25 72 SER A N 1
ATOM 559 C CA . SER A 1 72 ? 3.286 11.723 -7.331 1.00 88.25 72 SER A CA 1
ATOM 560 C C . SER A 1 72 ? 2.700 13.129 -7.477 1.00 88.25 72 SER A C 1
ATOM 562 O O . SER A 1 72 ? 1.667 13.364 -8.114 1.00 88.25 72 SER A O 1
ATOM 564 N N . HIS A 1 73 ? 3.417 14.118 -6.945 1.00 86.69 73 HIS A N 1
ATOM 565 C CA . HIS A 1 73 ? 3.021 15.517 -7.091 1.00 86.69 73 HIS A CA 1
ATOM 566 C C . HIS A 1 73 ? 2.969 15.965 -8.563 1.00 86.69 73 HIS A C 1
ATOM 568 O O . HIS A 1 73 ? 2.294 16.934 -8.879 1.00 86.69 73 HIS A O 1
ATOM 574 N N . HIS A 1 74 ? 3.662 15.283 -9.480 1.00 84.38 74 HIS A N 1
ATOM 575 C CA . HIS A 1 74 ? 3.628 15.597 -10.909 1.00 84.38 74 HIS A CA 1
ATOM 576 C C . HIS A 1 74 ? 2.298 15.209 -11.570 1.00 84.38 74 HIS A C 1
ATOM 578 O O . HIS A 1 74 ? 1.818 15.968 -12.413 1.00 84.38 74 HIS A O 1
ATOM 584 N N . ARG A 1 75 ? 1.672 14.092 -11.161 1.00 84.00 75 ARG A N 1
ATOM 585 C CA . ARG A 1 75 ? 0.331 13.698 -11.636 1.00 84.00 75 ARG A CA 1
ATOM 586 C C . ARG A 1 75 ? -0.798 14.457 -10.932 1.00 84.00 75 ARG A C 1
ATOM 588 O O . ARG A 1 75 ? -1.827 14.716 -11.547 1.00 84.00 75 ARG A O 1
ATOM 595 N N . ASN A 1 76 ? -0.588 14.880 -9.685 1.00 87.50 76 ASN A N 1
ATOM 596 C CA . ASN A 1 76 ? -1.599 15.542 -8.851 1.00 87.50 76 ASN A CA 1
ATOM 597 C C . ASN A 1 76 ? -1.484 17.084 -8.863 1.00 87.50 76 ASN A C 1
ATOM 599 O O . ASN A 1 76 ? -1.330 17.711 -7.815 1.00 87.50 76 ASN A O 1
ATOM 603 N N . ARG A 1 77 ? -1.507 17.713 -10.050 1.00 83.31 77 ARG A N 1
ATOM 604 C CA . ARG A 1 77 ? -1.439 19.191 -10.210 1.00 83.31 77 ARG A CA 1
ATOM 605 C C . ARG A 1 77 ? -2.700 19.825 -10.786 1.00 83.31 77 ARG A C 1
ATOM 607 O O . ARG A 1 77 ? -2.777 21.048 -10.895 1.00 83.31 77 ARG A O 1
ATOM 614 N N . SER A 1 78 ? -3.662 19.021 -11.223 1.00 79.56 78 SER A N 1
ATOM 615 C CA . SER A 1 78 ? -4.876 19.536 -11.840 1.00 79.56 78 SER A CA 1
ATOM 616 C C . SER A 1 78 ? -5.812 20.100 -10.777 1.00 79.56 78 SER A C 1
ATOM 618 O O . SER A 1 78 ? -6.040 19.485 -9.746 1.00 79.56 78 SER A O 1
ATOM 620 N N . CYS A 1 79 ? -6.410 21.259 -11.031 1.00 71.38 79 CYS A N 1
ATOM 621 C CA . CYS A 1 79 ? -7.410 21.833 -10.130 1.00 71.38 79 CYS A CA 1
ATOM 622 C C . CYS A 1 79 ? -8.808 21.204 -10.277 1.00 71.38 79 CYS A C 1
ATOM 624 O O . CYS A 1 79 ? -9.692 21.507 -9.486 1.00 71.38 79 CYS A O 1
ATOM 626 N N . HIS A 1 80 ? -9.037 20.373 -11.302 1.00 75.00 80 HIS A N 1
ATOM 627 C CA . HIS A 1 80 ? -10.384 20.072 -11.798 1.00 75.00 80 HIS A CA 1
ATOM 628 C C . HIS A 1 80 ? -10.802 18.601 -11.615 1.00 75.00 80 HIS A C 1
ATOM 630 O O . HIS A 1 80 ? -11.368 18.016 -12.537 1.00 75.00 80 HIS A O 1
ATOM 636 N N . ASN A 1 81 ? -10.510 17.994 -10.457 1.00 76.25 81 ASN A N 1
ATOM 637 C CA . ASN A 1 81 ? -10.810 16.582 -10.143 1.00 76.25 81 ASN A CA 1
ATOM 638 C C . ASN A 1 81 ? -10.215 15.573 -11.145 1.00 76.25 81 ASN A C 1
ATOM 640 O O . ASN A 1 81 ? -10.777 14.507 -11.379 1.00 76.25 81 ASN A O 1
ATOM 644 N N . ARG A 1 82 ? -9.102 15.926 -11.799 1.00 82.88 82 ARG A N 1
ATOM 645 C CA . ARG A 1 82 ? -8.397 15.034 -12.742 1.00 82.88 82 ARG A CA 1
ATOM 646 C C . ARG A 1 82 ? -7.196 14.346 -12.108 1.00 82.88 82 ARG A C 1
ATOM 648 O O . ARG A 1 82 ? -6.482 13.623 -12.796 1.00 82.88 82 ARG A O 1
ATOM 655 N N . ASN A 1 83 ? -6.934 14.624 -10.835 1.00 87.62 83 ASN A N 1
ATOM 656 C CA . ASN A 1 83 ? -5.829 14.010 -10.126 1.00 87.62 83 ASN A CA 1
ATOM 657 C C . ASN A 1 83 ? -6.208 12.560 -9.809 1.00 87.62 83 ASN A C 1
ATOM 659 O O . ASN A 1 83 ? -7.316 12.335 -9.320 1.00 87.62 83 ASN A O 1
ATOM 663 N N . PRO A 1 84 ? -5.316 11.584 -10.032 1.00 89.25 84 PRO A N 1
ATOM 664 C CA . PRO A 1 84 ? -5.570 10.201 -9.640 1.00 89.25 84 PRO A CA 1
ATOM 665 C C . PRO A 1 84 ? -5.974 10.049 -8.164 1.00 89.25 84 PRO A C 1
ATOM 667 O O . PRO A 1 84 ? -6.854 9.252 -7.857 1.00 89.25 84 PRO A O 1
ATOM 670 N N . ILE A 1 85 ? -5.400 10.856 -7.260 1.00 90.50 85 ILE A N 1
ATOM 671 C CA . ILE A 1 85 ? -5.765 10.849 -5.831 1.00 90.50 85 ILE A CA 1
ATOM 672 C C . ILE A 1 85 ? -7.213 11.311 -5.597 1.00 90.50 85 ILE A C 1
ATOM 674 O O . ILE A 1 85 ? -7.874 10.794 -4.697 1.00 90.50 85 ILE A O 1
ATOM 678 N N . ASP A 1 86 ? -7.733 12.246 -6.399 1.00 91.12 86 ASP A N 1
ATOM 679 C CA . ASP A 1 86 ? -9.083 12.792 -6.195 1.00 91.12 86 ASP A CA 1
ATOM 680 C C . ASP A 1 86 ? -10.166 11.725 -6.405 1.00 91.12 86 ASP A C 1
ATOM 682 O O . ASP A 1 86 ? -11.220 11.792 -5.775 1.00 91.12 86 ASP A O 1
ATOM 686 N N . ALA A 1 87 ? -9.897 10.709 -7.235 1.00 90.25 87 ALA A N 1
ATOM 687 C CA . ALA A 1 87 ? -10.802 9.576 -7.434 1.00 90.25 87 ALA A CA 1
ATOM 688 C C . ALA A 1 87 ? -11.022 8.761 -6.147 1.00 90.25 87 ALA A C 1
ATOM 690 O O . ALA A 1 87 ? -12.077 8.157 -5.976 1.00 90.25 87 ALA A O 1
ATOM 691 N N . LEU A 1 88 ? -10.049 8.777 -5.231 1.00 90.75 88 LEU A N 1
ATOM 692 C CA . LEU A 1 88 ? -10.103 8.079 -3.947 1.00 90.75 88 LEU A CA 1
ATOM 693 C C . LEU A 1 88 ? -10.568 8.983 -2.801 1.00 90.75 88 LEU A C 1
ATOM 695 O O . LEU A 1 88 ? -10.581 8.5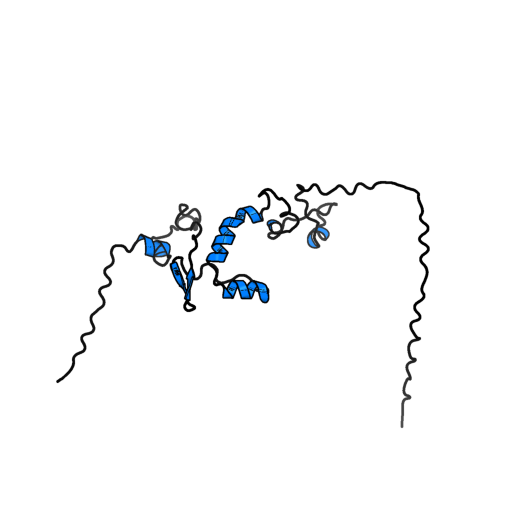47 -1.656 1.00 90.75 88 LEU A O 1
ATOM 699 N N . LYS A 1 89 ? -10.940 10.241 -3.066 1.00 91.88 89 LYS A N 1
ATOM 700 C CA . LYS A 1 89 ? -11.205 11.230 -2.013 1.00 91.88 89 LYS A CA 1
ATOM 701 C C . LYS A 1 89 ? -12.281 10.781 -1.019 1.00 91.88 89 LYS A C 1
ATOM 703 O O . LYS A 1 89 ? -12.049 10.882 0.179 1.00 91.88 89 LYS A O 1
ATOM 708 N N . SER A 1 90 ? -13.419 10.284 -1.506 1.00 91.75 90 SER A N 1
ATOM 709 C CA . SER A 1 90 ? -14.510 9.804 -0.645 1.00 91.75 90 SER A CA 1
ATOM 710 C C . SER A 1 90 ? -14.094 8.575 0.160 1.00 91.75 90 SER A C 1
ATOM 712 O O . SER A 1 90 ? -14.278 8.538 1.369 1.00 91.75 90 SER A O 1
ATOM 714 N N . SER A 1 91 ? -13.455 7.602 -0.490 1.00 91.62 91 SER A N 1
ATOM 715 C CA . SER A 1 91 ? -12.980 6.383 0.173 1.00 91.62 91 SER A CA 1
ATOM 716 C C . SER A 1 91 ? -11.916 6.676 1.236 1.00 91.62 91 SER A C 1
ATOM 718 O O . SER A 1 91 ? -11.970 6.117 2.328 1.00 91.62 91 SER A O 1
ATOM 720 N N . ASN A 1 92 ? -10.988 7.593 0.958 1.00 92.69 92 ASN A N 1
ATOM 721 C CA . ASN A 1 92 ? -9.967 8.015 1.915 1.00 92.69 92 ASN A CA 1
ATOM 722 C C . ASN A 1 92 ? -10.575 8.773 3.102 1.00 92.69 92 ASN A C 1
ATOM 724 O O . ASN A 1 92 ? -10.085 8.643 4.220 1.00 92.69 92 ASN A O 1
ATOM 728 N N . GLU A 1 93 ? -11.626 9.566 2.880 1.00 94.69 93 GLU A N 1
ATOM 729 C CA . GLU A 1 93 ? -12.342 10.255 3.956 1.00 94.69 93 GLU A CA 1
ATOM 730 C C . GLU A 1 93 ? -13.017 9.257 4.906 1.00 94.69 93 GLU A C 1
ATOM 732 O O . GLU A 1 93 ? -12.833 9.357 6.119 1.00 94.69 93 GLU A O 1
ATOM 737 N N . GLU A 1 94 ? -13.720 8.256 4.371 1.00 94.00 94 GLU A N 1
ATOM 738 C CA . GLU A 1 94 ? -14.322 7.188 5.181 1.00 94.00 94 GLU A CA 1
ATOM 739 C C . GLU A 1 94 ? -13.260 6.353 5.907 1.00 94.00 94 GLU A C 1
ATOM 741 O O . GLU A 1 94 ? -13.400 6.064 7.095 1.00 94.00 94 GLU A O 1
ATOM 746 N N . ALA A 1 95 ? -12.133 6.056 5.253 1.00 93.25 95 ALA A N 1
ATOM 747 C CA . ALA A 1 95 ? -11.013 5.369 5.892 1.00 93.25 95 ALA A CA 1
ATOM 748 C C . ALA A 1 95 ? -10.456 6.152 7.095 1.00 93.25 95 ALA A C 1
ATOM 750 O O . ALA A 1 95 ? -10.119 5.551 8.113 1.00 93.25 95 ALA A O 1
ATOM 751 N N . LEU A 1 96 ? -10.396 7.487 7.020 1.00 94.06 96 LEU A N 1
ATOM 752 C CA . LEU A 1 96 ? -9.968 8.324 8.146 1.00 94.06 96 LEU A CA 1
ATOM 753 C C . LEU A 1 96 ? -11.004 8.363 9.278 1.00 94.06 96 LEU A C 1
ATOM 755 O O . LEU A 1 96 ? -10.620 8.382 10.448 1.00 94.06 96 LEU A O 1
ATOM 759 N N . LYS A 1 97 ? -12.304 8.331 8.963 1.00 93.19 97 LYS A N 1
ATOM 760 C CA . LYS A 1 97 ? -13.364 8.199 9.981 1.00 93.19 97 LYS A CA 1
ATOM 761 C C . LYS A 1 97 ? -13.303 6.844 10.689 1.00 93.19 97 LYS A C 1
ATOM 763 O O . LYS A 1 97 ? -13.547 6.768 11.889 1.00 93.19 97 LYS A O 1
ATOM 768 N N . ALA A 1 98 ? -12.927 5.797 9.958 1.00 93.25 98 ALA A N 1
ATOM 769 C CA . ALA A 1 98 ? -12.764 4.441 10.471 1.00 93.25 98 ALA A CA 1
ATOM 770 C C . ALA A 1 98 ? -11.477 4.230 11.291 1.00 93.25 98 ALA A C 1
ATOM 772 O O . ALA A 1 98 ? -11.309 3.179 11.911 1.00 93.25 98 ALA A O 1
ATOM 773 N N . THR A 1 99 ? -10.537 5.181 11.279 1.00 93.31 99 THR A N 1
ATOM 774 C CA . THR A 1 99 ? -9.289 5.075 12.049 1.00 93.31 99 THR A CA 1
ATOM 775 C C . THR A 1 99 ? -9.397 5.682 13.444 1.00 93.31 99 THR A C 1
ATOM 777 O O . THR A 1 99 ? -9.853 6.818 13.585 1.00 93.31 99 THR A O 1
ATOM 780 N N . PRO A 1 100 ? -8.873 5.003 14.482 1.00 93.25 100 PRO A N 1
ATOM 781 C CA . PRO A 1 100 ? -8.718 5.603 15.800 1.00 93.25 100 PRO A CA 1
ATOM 782 C C . PRO A 1 100 ? -7.875 6.889 15.741 1.00 93.25 100 PRO A C 1
ATOM 784 O O . PRO A 1 100 ? -6.791 6.888 15.143 1.00 93.25 100 PRO A O 1
ATOM 787 N N . PRO A 1 101 ? -8.282 7.980 16.417 1.00 92.62 101 PRO A N 1
ATOM 788 C CA . PRO A 1 101 ? -7.602 9.273 16.319 1.00 92.62 101 PRO A CA 1
ATOM 789 C C . PRO A 1 101 ? -6.138 9.212 16.777 1.00 92.62 101 PRO A C 1
ATOM 791 O O . PRO A 1 101 ? -5.279 9.881 16.205 1.00 92.62 101 PRO A O 1
ATOM 794 N N . GLY A 1 102 ? -5.825 8.361 17.762 1.00 92.56 102 GLY A N 1
ATOM 795 C CA . GLY A 1 102 ? -4.455 8.140 18.231 1.00 92.56 102 GLY A CA 1
ATOM 796 C C . GLY A 1 102 ? -3.535 7.532 17.166 1.00 92.56 102 GLY A C 1
ATOM 797 O O . GLY A 1 102 ? -2.354 7.868 17.114 1.00 92.56 102 GLY A O 1
ATOM 798 N N . LYS A 1 103 ? -4.074 6.686 16.278 1.00 93.94 103 LYS A N 1
ATOM 799 C CA . LYS A 1 103 ? -3.316 6.086 15.171 1.00 93.94 103 LYS A CA 1
ATOM 800 C C . LYS A 1 103 ? -3.019 7.112 14.083 1.00 93.94 103 LYS A C 1
ATOM 802 O O . LYS A 1 103 ? -1.889 7.165 13.608 1.00 93.94 103 LYS A O 1
ATOM 807 N N . ILE A 1 104 ? -3.979 7.980 13.759 1.00 94.69 104 ILE A N 1
ATOM 808 C CA . ILE A 1 104 ? -3.770 9.103 12.827 1.00 94.69 104 ILE A CA 1
ATOM 809 C C . ILE A 1 104 ? -2.638 10.006 13.338 1.00 94.69 104 ILE A C 1
ATOM 811 O O . ILE A 1 104 ? -1.707 10.342 12.608 1.00 94.69 104 ILE A O 1
ATOM 815 N N . ALA A 1 105 ? -2.698 10.351 14.621 1.00 94.81 105 ALA A N 1
ATOM 816 C CA . ALA A 1 105 ? -1.683 11.122 15.326 1.00 94.81 105 ALA A CA 1
ATOM 817 C C . ALA A 1 105 ? -0.280 10.485 15.245 1.00 94.81 105 ALA A C 1
ATOM 819 O O . ALA A 1 105 ? 0.687 11.156 14.877 1.00 94.81 105 ALA A O 1
ATOM 820 N N . ASP A 1 106 ? -0.171 9.183 15.538 1.00 95.62 106 ASP A N 1
ATOM 821 C CA . ASP A 1 106 ? 1.082 8.417 15.443 1.00 95.62 106 ASP A CA 1
ATOM 822 C C . ASP A 1 106 ? 1.659 8.454 14.018 1.00 95.62 106 ASP A C 1
ATOM 824 O O . ASP A 1 106 ? 2.859 8.661 13.830 1.00 95.62 106 ASP A O 1
ATOM 828 N N . CYS A 1 107 ? 0.804 8.352 12.997 1.00 95.62 107 CYS A N 1
ATOM 829 C CA . CYS A 1 107 ? 1.231 8.431 11.600 1.00 95.62 107 CYS A CA 1
ATOM 830 C C . CYS A 1 107 ? 1.822 9.801 11.252 1.00 95.62 107 CYS A C 1
ATOM 832 O O . CYS A 1 107 ? 2.869 9.874 10.611 1.00 95.62 107 CYS A O 1
ATOM 834 N N . ILE A 1 108 ? 1.185 10.885 11.706 1.00 95.44 108 ILE A N 1
ATOM 835 C CA . ILE A 1 108 ? 1.620 12.257 11.413 1.00 95.44 108 ILE A CA 1
ATOM 836 C C . ILE A 1 108 ? 2.929 12.589 12.136 1.00 95.44 108 ILE A C 1
ATOM 838 O O . ILE A 1 108 ? 3.844 13.143 11.529 1.00 95.44 108 ILE A O 1
ATOM 842 N N . TRP A 1 109 ? 3.034 12.272 13.428 1.00 97.00 109 TRP A N 1
ATOM 843 C CA . TRP A 1 109 ? 4.183 12.691 14.236 1.00 97.00 109 TRP A CA 1
ATOM 844 C C . TRP A 1 109 ? 5.373 11.743 14.136 1.00 97.00 109 TRP A C 1
ATOM 846 O O . TRP A 1 109 ? 6.512 12.204 14.116 1.00 97.00 109 TRP A O 1
ATOM 856 N N . ASN A 1 110 ? 5.125 10.437 14.031 1.00 96.94 110 ASN A N 1
ATOM 857 C CA . ASN A 1 110 ? 6.179 9.423 14.027 1.00 96.94 110 ASN A CA 1
ATOM 858 C C . ASN A 1 110 ? 6.453 8.848 12.631 1.00 96.94 110 ASN A C 1
ATOM 860 O O . ASN A 1 110 ? 7.287 7.952 12.507 1.00 96.94 110 ASN A O 1
ATOM 864 N N . SER A 1 111 ? 5.787 9.361 11.583 1.00 94.81 111 SER A N 1
ATOM 865 C CA . SER A 1 111 ? 5.957 8.915 10.187 1.00 94.81 111 SER A CA 1
ATOM 866 C C . SER A 1 111 ? 5.796 7.398 10.021 1.00 94.81 111 SER A C 1
ATOM 868 O O . SER A 1 111 ? 6.488 6.761 9.225 1.00 94.81 111 SER A O 1
ATOM 870 N N . ARG A 1 112 ? 4.904 6.805 10.820 1.00 94.94 112 ARG A N 1
ATOM 871 C CA . ARG A 1 112 ? 4.553 5.384 10.751 1.00 94.94 112 ARG A CA 1
ATOM 872 C C . ARG A 1 112 ? 3.439 5.166 9.722 1.00 94.94 112 ARG A C 1
ATOM 874 O O . ARG A 1 112 ? 2.640 6.077 9.507 1.00 94.94 112 ARG A O 1
ATOM 881 N N . PRO A 1 113 ? 3.382 3.994 9.067 1.00 94.31 113 PRO A N 1
ATOM 882 C CA . PRO A 1 113 ? 2.292 3.679 8.149 1.00 94.31 113 PRO A CA 1
ATOM 883 C C . PRO A 1 113 ? 0.949 3.638 8.890 1.00 94.31 113 PRO A C 1
ATOM 885 O O . PRO A 1 113 ? 0.893 3.207 10.043 1.00 94.31 113 PRO A O 1
ATOM 888 N N . LEU A 1 114 ? -0.119 4.067 8.209 1.00 92.75 114 LEU A N 1
ATOM 889 C CA . LEU A 1 114 ? -1.478 4.027 8.745 1.00 92.75 114 LEU A CA 1
ATOM 890 C C . LEU A 1 114 ? -1.916 2.582 8.971 1.00 92.75 114 LEU A C 1
ATOM 892 O O . LEU A 1 114 ? -1.877 1.762 8.057 1.00 92.75 114 LEU A O 1
ATOM 896 N N . ASP A 1 115 ? -2.319 2.296 10.203 1.00 93.50 115 ASP A N 1
ATOM 897 C CA . ASP A 1 115 ? -2.699 0.971 10.677 1.00 93.50 115 ASP A CA 1
ATOM 898 C C . ASP A 1 115 ? -3.951 1.069 11.562 1.00 93.50 115 ASP A C 1
ATOM 900 O O . ASP A 1 115 ? -4.236 2.119 12.147 1.00 93.50 115 ASP A O 1
ATOM 904 N N . GLY A 1 116 ? -4.697 -0.030 11.664 1.00 90.94 116 GLY A N 1
ATOM 905 C CA . GLY A 1 116 ? -5.946 -0.108 12.423 1.00 90.94 116 GLY A CA 1
ATOM 906 C C . GLY A 1 116 ? -7.136 0.590 11.759 1.00 90.94 116 GLY A C 1
ATOM 907 O O . GLY A 1 116 ? -8.091 0.938 12.449 1.00 90.94 116 GLY A O 1
ATOM 908 N N . VAL A 1 117 ? -7.089 0.814 10.442 1.00 93.25 117 VAL A N 1
ATOM 909 C CA . VAL A 1 117 ? -8.241 1.297 9.661 1.00 93.25 117 VAL A CA 1
ATOM 910 C C . VAL A 1 117 ? -9.364 0.261 9.749 1.00 93.25 117 VAL A C 1
ATOM 912 O O . VAL A 1 117 ? -9.117 -0.912 9.477 1.00 93.25 117 VAL A O 1
ATOM 915 N N . ALA A 1 118 ? -10.576 0.688 10.121 1.00 90.56 118 ALA A N 1
ATOM 916 C CA . ALA A 1 118 ? -11.762 -0.173 10.223 1.00 90.56 118 ALA A CA 1
ATOM 917 C C . ALA A 1 118 ? -11.595 -1.378 11.174 1.00 90.56 118 ALA A C 1
ATOM 919 O O . ALA A 1 118 ? -12.196 -2.432 10.977 1.00 90.56 118 ALA A O 1
ATOM 920 N N . TYR A 1 119 ? -10.782 -1.233 12.229 1.00 90.56 119 TYR A N 1
ATOM 921 C CA . TYR A 1 119 ? -10.663 -2.261 13.270 1.00 90.56 119 TYR A CA 1
ATOM 922 C C . TYR A 1 119 ? -11.955 -2.410 14.092 1.00 90.56 119 TYR A C 1
ATOM 924 O O . TYR A 1 119 ? -12.311 -3.508 14.519 1.00 90.56 119 TYR A O 1
ATOM 932 N N . TYR A 1 120 ? -12.656 -1.297 14.307 1.00 90.19 120 TYR A N 1
ATOM 933 C CA . TYR A 1 120 ? -13.926 -1.237 15.016 1.00 90.19 120 TYR A CA 1
ATOM 934 C C . TYR A 1 120 ? -15.056 -1.042 14.016 1.00 90.19 120 TYR A C 1
ATOM 936 O O . TYR A 1 120 ? -14.983 -0.077 13.263 1.00 90.19 120 TYR A O 1
ATOM 944 N N . PRO A 1 121 ? -16.096 -1.892 14.017 1.00 87.50 121 PRO A N 1
ATOM 945 C CA . PRO A 1 121 ? -17.195 -1.761 13.070 1.00 87.50 121 PRO A CA 1
ATOM 946 C C . PRO A 1 121 ? -17.971 -0.446 13.260 1.00 87.50 121 PRO A C 1
ATOM 948 O O . PRO A 1 121 ? -17.959 0.126 14.361 1.00 87.50 121 PRO A O 1
ATOM 951 N N . PRO A 1 122 ? -18.710 0.015 12.238 1.00 89.12 122 PRO A N 1
ATOM 952 C CA . PRO A 1 122 ? -19.521 1.220 12.346 1.00 89.12 122 PRO A CA 1
ATOM 953 C C . PRO A 1 122 ? -20.564 1.089 13.468 1.00 89.12 122 PRO A C 1
ATOM 955 O O . PRO A 1 122 ? -21.173 0.038 13.676 1.00 89.12 122 PRO A O 1
ATOM 958 N N . GLY A 1 123 ? -20.740 2.163 14.234 1.00 89.31 123 GLY A N 1
ATOM 959 C CA . GLY A 1 123 ? -21.604 2.237 15.413 1.00 89.31 123 GLY A CA 1
ATOM 960 C C . GLY A 1 123 ? -21.003 1.655 16.697 1.00 89.31 123 GLY A C 1
ATOM 961 O O . GLY A 1 123 ? -21.636 1.749 17.750 1.00 89.31 123 GLY A O 1
ATOM 962 N N . SER A 1 124 ? -19.805 1.065 16.652 1.00 88.25 124 SER A N 1
ATOM 963 C CA . SER A 1 124 ? -19.137 0.563 17.856 1.00 88.25 124 SER A CA 1
ATOM 964 C C . SER A 1 124 ? -18.318 1.643 18.567 1.00 88.25 124 SER A C 1
ATOM 966 O O . SER A 1 124 ? -17.945 2.669 17.990 1.00 88.25 124 SER A O 1
ATOM 968 N N . THR A 1 125 ? -18.065 1.408 19.855 1.00 90.44 125 THR A N 1
ATOM 969 C CA . THR A 1 125 ? -17.279 2.299 20.709 1.00 90.44 125 THR A CA 1
ATOM 970 C C . THR A 1 125 ? -16.006 1.590 21.166 1.00 90.44 125 THR A C 1
ATOM 972 O O . THR A 1 125 ? -16.064 0.482 21.700 1.00 90.44 125 THR A O 1
ATOM 975 N N . ASP A 1 126 ? -14.872 2.253 20.959 1.00 89.75 126 ASP A N 1
ATOM 976 C CA . ASP A 1 126 ? -13.535 1.884 21.446 1.00 89.75 126 ASP A CA 1
ATOM 977 C C . ASP A 1 126 ? -13.511 1.731 22.982 1.00 89.75 126 ASP A C 1
ATOM 979 O O . ASP A 1 126 ? -14.268 2.443 23.657 1.00 89.75 126 ASP A O 1
ATOM 983 N N . PRO A 1 127 ? -12.616 0.930 23.595 1.00 89.00 127 PRO A N 1
ATOM 984 C CA . PRO A 1 127 ? -12.361 1.006 25.036 1.00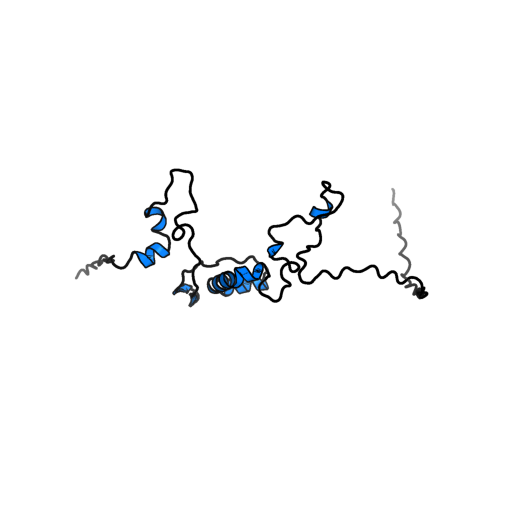 89.00 127 PRO A CA 1
ATOM 985 C C . PRO A 1 127 ? -11.977 2.419 25.517 1.00 89.00 127 PRO A C 1
ATOM 987 O O . PRO A 1 127 ? -12.243 2.772 26.665 1.00 89.00 127 PRO A O 1
ATOM 990 N N . GLU A 1 128 ? -11.411 3.245 24.637 1.00 88.31 128 GLU A N 1
ATOM 991 C CA . GLU A 1 128 ? -11.069 4.653 24.852 1.00 88.31 128 GLU A CA 1
ATOM 992 C C . GLU A 1 128 ? -12.272 5.613 24.734 1.00 88.31 128 GLU A C 1
ATOM 994 O O . GLU A 1 128 ? -12.142 6.798 25.043 1.00 88.31 128 GLU A O 1
ATOM 999 N N . GLY A 1 129 ? -13.447 5.131 24.313 1.00 89.69 129 GLY A N 1
ATOM 1000 C CA . GLY A 1 129 ? -14.679 5.923 24.217 1.00 89.69 129 GLY A CA 1
ATOM 1001 C C . GLY A 1 129 ? -14.924 6.613 22.870 1.00 89.69 129 GLY A C 1
ATOM 1002 O O . GLY A 1 129 ? -15.884 7.374 22.746 1.00 89.69 129 GLY A O 1
ATOM 1003 N N . ASN A 1 130 ? -14.101 6.358 21.849 1.00 89.75 130 ASN A N 1
ATOM 1004 C CA . ASN A 1 130 ? -14.332 6.879 20.499 1.00 89.75 130 ASN A CA 1
ATOM 1005 C C . ASN A 1 130 ? -15.470 6.099 19.832 1.00 89.75 130 ASN A C 1
ATOM 1007 O O . ASN A 1 130 ? -15.440 4.872 19.822 1.00 89.75 130 ASN A O 1
ATOM 1011 N N . THR A 1 131 ? -16.466 6.797 19.285 1.00 91.06 131 THR A N 1
ATOM 1012 C CA . THR A 1 131 ? -17.549 6.173 18.507 1.00 91.06 131 THR A CA 1
ATOM 1013 C C . THR A 1 131 ? -17.259 6.342 17.026 1.00 91.06 131 THR A C 1
ATOM 1015 O O . THR A 1 131 ? -17.002 7.460 16.580 1.00 91.06 131 THR A O 1
ATOM 1018 N N . TYR A 1 132 ? -17.300 5.239 16.286 1.00 91.88 132 TYR A N 1
ATOM 1019 C CA . TYR A 1 132 ? -16.952 5.213 14.871 1.00 91.88 132 TYR A CA 1
ATOM 1020 C C . TYR A 1 132 ? -18.220 5.236 14.019 1.00 91.88 132 TYR A C 1
ATOM 1022 O O . TYR A 1 132 ? -19.053 4.342 14.131 1.00 91.88 132 TYR A O 1
ATOM 1030 N N . ASP A 1 133 ? -18.370 6.259 13.180 1.00 92.19 133 ASP A N 1
ATOM 1031 C CA . ASP A 1 133 ? -19.471 6.396 12.220 1.00 92.19 133 ASP A CA 1
ATOM 1032 C C . ASP A 1 133 ? -18.871 6.620 10.829 1.00 92.19 133 ASP A C 1
ATOM 1034 O O . ASP A 1 133 ? -18.395 7.713 10.508 1.00 92.19 133 ASP A O 1
ATOM 1038 N N . TYR A 1 134 ? -18.791 5.538 10.060 1.00 92.06 134 TYR A N 1
ATOM 1039 C CA . TYR A 1 134 ? -18.226 5.508 8.716 1.00 92.06 134 TYR A CA 1
ATOM 1040 C C . TYR A 1 134 ? -19.020 4.537 7.845 1.00 92.06 134 TYR A C 1
ATOM 1042 O O . TYR A 1 134 ? -19.603 3.569 8.340 1.00 92.06 134 TYR A O 1
ATOM 1050 N N . GLU A 1 135 ? -19.032 4.789 6.542 1.00 91.12 135 GLU A N 1
ATOM 1051 C CA . GLU A 1 135 ? -19.611 3.870 5.567 1.00 91.12 135 GLU A CA 1
ATOM 1052 C C . GLU A 1 135 ? -18.555 2.836 5.158 1.00 91.12 135 GLU A C 1
ATOM 1054 O O . GLU A 1 135 ? -17.476 3.181 4.668 1.00 91.12 135 GLU A O 1
ATOM 1059 N N . GLU A 1 136 ? -18.838 1.553 5.390 1.00 84.94 136 GLU A N 1
ATOM 1060 C CA . GLU A 1 136 ? -17.978 0.478 4.899 1.00 84.94 136 GLU A CA 1
ATOM 1061 C C . GLU A 1 136 ? -18.104 0.388 3.371 1.00 84.94 136 GLU A C 1
ATOM 1063 O O . GLU A 1 136 ? -19.203 0.425 2.819 1.00 84.94 136 GLU A O 1
ATOM 1068 N N . GLY A 1 137 ? -16.966 0.317 2.673 1.00 82.25 137 GLY A N 1
ATOM 1069 C CA . GLY A 1 137 ? -16.953 0.168 1.218 1.00 82.25 137 GLY A CA 1
ATOM 1070 C C . GLY A 1 137 ? -17.539 -1.174 0.773 1.00 82.25 137 GLY A C 1
ATOM 1071 O O . GLY A 1 137 ? -17.658 -2.102 1.568 1.00 82.25 137 GLY A O 1
ATOM 1072 N N . SER A 1 138 ? -17.862 -1.296 -0.519 1.00 78.81 138 SER A N 1
ATOM 1073 C CA . SER A 1 138 ? -18.499 -2.516 -1.024 1.00 78.81 138 SER A CA 1
ATOM 1074 C C . SER A 1 138 ? -17.643 -3.757 -0.763 1.00 78.81 138 SER A C 1
ATOM 1076 O O . SER A 1 138 ? -16.485 -3.848 -1.194 1.00 78.81 138 SER A O 1
ATOM 1078 N N . ASN A 1 139 ? -18.226 -4.728 -0.058 1.00 74.62 139 ASN A N 1
ATOM 1079 C CA . ASN A 1 139 ? -17.577 -6.004 0.191 1.00 74.62 139 ASN A CA 1
ATOM 1080 C C . ASN A 1 139 ? -17.670 -6.860 -1.073 1.00 74.62 139 ASN A C 1
ATOM 1082 O O . ASN A 1 139 ? -18.627 -7.604 -1.288 1.00 74.62 139 ASN A O 1
ATOM 1086 N N . MET A 1 140 ? -16.629 -6.795 -1.894 1.00 72.25 140 MET A N 1
ATOM 1087 C CA . MET A 1 140 ? -16.553 -7.507 -3.170 1.00 72.25 140 MET A CA 1
ATOM 1088 C C . MET A 1 140 ? -16.612 -9.043 -3.043 1.00 72.25 140 MET A C 1
ATOM 1090 O O . MET A 1 140 ? -16.814 -9.742 -4.037 1.00 72.25 140 MET A O 1
ATOM 1094 N N . MET A 1 141 ? -16.422 -9.596 -1.840 1.00 67.56 141 MET A N 1
ATOM 1095 C CA . MET A 1 141 ? -16.580 -11.034 -1.592 1.00 67.56 141 MET A CA 1
ATOM 1096 C C . MET A 1 141 ? -18.058 -11.434 -1.497 1.00 67.56 141 MET A C 1
ATOM 1098 O O . MET A 1 141 ? -18.406 -12.561 -1.857 1.00 67.56 141 MET A O 1
ATOM 1102 N N . THR A 1 142 ? -18.916 -10.511 -1.049 1.00 65.38 142 THR A N 1
ATOM 1103 C CA . THR A 1 142 ? -20.314 -10.775 -0.673 1.00 65.38 142 THR A CA 1
ATOM 1104 C C . THR A 1 142 ? -21.310 -10.092 -1.611 1.00 65.38 142 THR A C 1
ATOM 1106 O O . THR A 1 142 ? -22.248 -10.733 -2.085 1.00 65.38 142 THR A O 1
ATOM 1109 N N . GLU A 1 143 ? -21.119 -8.804 -1.897 1.00 67.19 143 GLU A N 1
ATOM 1110 C CA . GLU A 1 143 ? -22.104 -7.954 -2.578 1.00 67.19 143 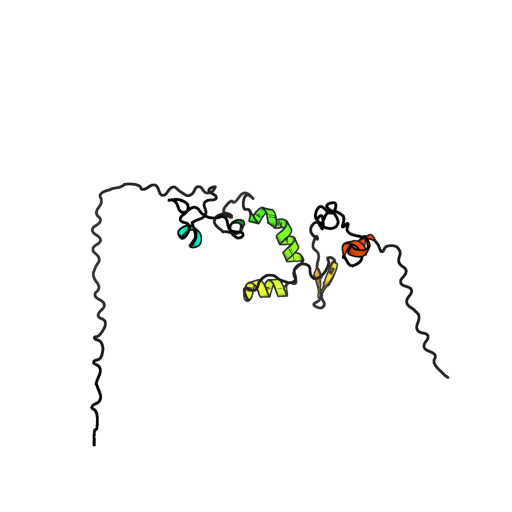GLU A CA 1
ATOM 1111 C C . GLU A 1 143 ? -22.009 -8.063 -4.106 1.00 67.19 143 GLU A C 1
ATOM 1113 O O . GLU A 1 143 ? -23.009 -8.315 -4.787 1.00 67.19 143 GLU A O 1
ATOM 1118 N N . ASP A 1 144 ? -20.791 -7.987 -4.646 1.00 62.03 144 ASP A N 1
ATOM 1119 C CA . ASP A 1 144 ? -20.521 -8.035 -6.086 1.00 62.03 144 ASP A CA 1
ATOM 1120 C C . ASP A 1 144 ? -20.356 -9.478 -6.580 1.00 62.03 144 ASP A C 1
ATOM 1122 O O . ASP A 1 144 ? -19.297 -9.918 -7.023 1.00 62.03 144 ASP A O 1
ATOM 1126 N N . ARG A 1 145 ? -21.445 -10.253 -6.464 1.00 56.22 145 ARG A N 1
ATOM 1127 C CA . ARG A 1 145 ? -21.657 -11.579 -7.092 1.00 56.22 145 ARG A CA 1
ATOM 1128 C C . ARG A 1 145 ? -20.504 -12.594 -6.967 1.00 56.22 145 ARG A C 1
ATOM 1130 O O . ARG A 1 145 ? -20.467 -13.563 -7.731 1.00 56.22 145 ARG A O 1
ATOM 1137 N N . GLY A 1 146 ? -19.614 -12.438 -5.988 1.00 55.59 146 GLY A N 1
ATOM 1138 C CA . GLY A 1 146 ? -18.443 -13.294 -5.819 1.00 55.59 146 GLY A CA 1
ATOM 1139 C C . GLY A 1 146 ? -17.512 -13.283 -7.036 1.00 55.59 146 GLY A C 1
ATOM 1140 O O . GLY A 1 146 ? -16.974 -14.334 -7.400 1.00 55.59 146 GLY A O 1
ATOM 1141 N N . ASP A 1 147 ? -17.324 -12.125 -7.682 1.00 58.12 147 ASP A N 1
ATOM 1142 C CA . ASP A 1 147 ? -16.403 -11.986 -8.823 1.00 58.12 147 ASP A CA 1
ATOM 1143 C C . ASP A 1 147 ? -14.940 -12.273 -8.438 1.00 58.12 147 ASP A C 1
ATOM 1145 O O . ASP A 1 147 ? -14.125 -12.649 -9.288 1.00 58.12 147 ASP A O 1
ATOM 1149 N N . PHE A 1 148 ? -14.634 -12.279 -7.138 1.00 58.03 148 PHE A N 1
ATOM 1150 C CA . PHE A 1 148 ? -13.493 -13.001 -6.581 1.00 58.03 148 PHE A CA 1
ATOM 1151 C C . PHE A 1 148 ? -13.722 -14.519 -6.630 1.00 58.03 148 PHE A C 1
ATOM 1153 O O . PHE A 1 148 ? -13.960 -15.203 -5.631 1.00 58.03 148 PHE A O 1
ATOM 1160 N N . ARG A 1 149 ? -13.625 -15.077 -7.840 1.00 58.78 149 ARG A N 1
ATOM 1161 C CA . ARG A 1 149 ? -13.662 -16.522 -8.060 1.00 58.78 149 ARG A CA 1
ATOM 1162 C C . ARG A 1 149 ? -12.447 -17.175 -7.405 1.00 58.78 149 ARG A C 1
ATOM 1164 O O . ARG A 1 149 ? -11.311 -16.985 -7.835 1.00 58.78 149 ARG A O 1
ATOM 1171 N N . ARG A 1 150 ? -12.693 -18.047 -6.425 1.00 63.38 150 ARG A N 1
ATOM 1172 C CA . ARG A 1 150 ? -11.750 -19.130 -6.110 1.00 63.38 150 ARG A CA 1
ATOM 1173 C C . ARG A 1 150 ? -11.593 -20.021 -7.354 1.00 63.38 150 ARG A C 1
ATOM 1175 O O . ARG A 1 150 ? -12.378 -19.928 -8.301 1.00 63.38 150 ARG A O 1
ATOM 1182 N N . TRP A 1 151 ? -10.585 -20.895 -7.350 1.00 65.12 151 TRP A N 1
ATOM 1183 C CA . TRP A 1 151 ? -10.382 -21.903 -8.397 1.00 65.12 151 TRP A CA 1
ATOM 1184 C C . TRP A 1 151 ? -11.716 -22.529 -8.847 1.00 65.12 151 TRP A C 1
ATOM 1186 O O . TRP A 1 151 ? -12.575 -22.783 -7.991 1.00 65.12 151 TRP A O 1
ATOM 1196 N N . PRO A 1 152 ? -11.910 -22.775 -10.158 1.00 67.31 152 PRO A N 1
ATOM 1197 C CA . PRO A 1 152 ? -13.160 -23.313 -10.683 1.00 67.31 152 PRO A CA 1
ATOM 1198 C C . PRO A 1 152 ? -13.654 -24.502 -9.844 1.00 67.31 152 PRO A C 1
ATOM 1200 O O . PRO A 1 152 ? -12.952 -25.500 -9.711 1.00 67.31 152 PRO A O 1
ATOM 1203 N N . GLY A 1 153 ? -14.848 -24.382 -9.253 1.00 70.31 153 GLY A N 1
ATOM 1204 C CA . GLY A 1 153 ? -15.457 -25.419 -8.404 1.00 70.31 153 GLY A CA 1
ATOM 1205 C C . GLY A 1 153 ? -15.560 -25.083 -6.913 1.00 70.31 153 GLY A C 1
ATOM 1206 O O . GLY A 1 153 ? -16.304 -25.754 -6.201 1.00 70.31 153 GLY A O 1
ATOM 1207 N N . MET A 1 154 ? -14.903 -24.025 -6.436 1.00 68.19 154 MET A N 1
ATOM 1208 C CA . MET A 1 154 ? -14.950 -23.633 -5.026 1.00 68.19 154 MET A CA 1
ATOM 1209 C C . MET A 1 154 ? -15.844 -22.396 -4.852 1.00 68.19 154 MET A C 1
ATOM 1211 O O . MET A 1 154 ? -15.465 -21.286 -5.204 1.00 68.19 154 MET A O 1
ATOM 1215 N N . LYS A 1 155 ? -17.070 -22.596 -4.358 1.00 69.06 155 LYS A N 1
ATOM 1216 C CA . LYS A 1 155 ? -18.014 -21.515 -4.024 1.00 69.06 155 LYS A CA 1
ATOM 1217 C C . LYS A 1 155 ? -17.885 -21.171 -2.543 1.00 69.06 155 LYS A C 1
ATOM 1219 O O . LYS A 1 155 ? -17.693 -22.090 -1.745 1.00 69.06 155 LYS A O 1
ATOM 1224 N N . PHE A 1 156 ? -18.016 -19.894 -2.188 1.00 65.44 156 PHE A N 1
ATOM 1225 C CA . PHE A 1 156 ? -18.200 -19.516 -0.788 1.00 65.44 156 PHE A CA 1
ATOM 1226 C C . PHE A 1 156 ? -19.464 -20.181 -0.254 1.00 65.44 156 PHE A C 1
ATOM 1228 O O . PHE A 1 156 ? -20.481 -20.260 -0.952 1.00 65.44 156 PHE A O 1
ATOM 1235 N N . ARG A 1 157 ? -19.367 -20.741 0.946 1.00 72.31 157 ARG A N 1
ATOM 1236 C CA . ARG A 1 157 ? -20.526 -21.260 1.667 1.00 72.31 157 ARG A CA 1
ATOM 1237 C C . ARG A 1 157 ? -21.050 -20.173 2.582 1.00 72.31 157 ARG A C 1
ATOM 1239 O O . ARG A 1 157 ? -20.268 -19.388 3.094 1.00 72.31 157 ARG A O 1
ATOM 1246 N N . ASP A 1 158 ? -22.343 -20.204 2.878 1.00 73.25 158 ASP A N 1
ATOM 1247 C CA . ASP A 1 158 ? -22.946 -19.301 3.870 1.00 73.25 158 ASP A CA 1
ATOM 1248 C C . ASP A 1 158 ? -22.240 -19.400 5.239 1.00 73.25 158 ASP A C 1
ATOM 1250 O O . ASP A 1 158 ? -22.211 -18.447 6.008 1.00 73.25 158 ASP A O 1
ATOM 1254 N N . GLU A 1 159 ? -21.626 -20.557 5.521 1.00 74.12 159 GLU A N 1
ATOM 1255 C CA . GLU A 1 159 ? -20.730 -20.810 6.657 1.00 74.12 159 GLU A CA 1
ATOM 1256 C C . GLU A 1 159 ? -19.524 -19.862 6.712 1.00 74.12 159 GLU A C 1
ATOM 1258 O O . GLU A 1 159 ? -19.148 -19.442 7.804 1.00 74.12 159 GLU A O 1
ATOM 1263 N N . ASP A 1 160 ? -18.933 -19.531 5.558 1.00 72.06 160 ASP A N 1
ATOM 1264 C CA . ASP A 1 160 ? -17.723 -18.707 5.460 1.00 72.06 160 ASP A CA 1
ATOM 1265 C C . ASP A 1 160 ? -18.000 -17.275 5.937 1.00 72.06 160 ASP A C 1
ATOM 1267 O O . ASP A 1 160 ? -17.118 -16.636 6.498 1.00 72.06 160 ASP A O 1
ATOM 1271 N N . PHE A 1 161 ? -19.247 -16.820 5.796 1.00 66.31 161 PHE A N 1
ATOM 1272 C CA . PHE A 1 161 ? -19.668 -15.471 6.152 1.00 66.31 161 PHE A CA 1
ATOM 1273 C C . PHE A 1 161 ? -20.206 -15.348 7.577 1.00 66.31 161 PHE A C 1
ATOM 1275 O O . PHE A 1 161 ? -20.445 -14.233 8.013 1.00 66.31 161 PHE A O 1
ATOM 1282 N N . LYS A 1 162 ? -20.409 -16.441 8.334 1.00 65.50 162 LYS A N 1
ATOM 1283 C CA . LYS A 1 162 ? -21.067 -16.393 9.666 1.00 65.50 162 LYS A CA 1
ATOM 1284 C C . LYS A 1 162 ? -20.352 -15.510 10.693 1.00 65.50 162 LYS A C 1
ATOM 1286 O O . LYS A 1 162 ? -20.963 -15.124 11.688 1.00 65.50 162 LYS A O 1
ATOM 1291 N N . ASN A 1 163 ? -19.071 -15.232 10.469 1.00 60.62 163 ASN A N 1
ATOM 1292 C CA . ASN A 1 163 ? -18.254 -14.381 11.327 1.00 60.62 163 ASN A CA 1
ATOM 1293 C C . ASN A 1 163 ? -17.977 -13.008 10.699 1.00 60.62 163 ASN A C 1
ATOM 1295 O O . ASN A 1 163 ? -17.359 -12.167 11.350 1.00 60.62 163 ASN A O 1
ATOM 1299 N N . ASP A 1 164 ? -18.438 -12.779 9.469 1.00 61.56 164 ASP A N 1
ATOM 1300 C CA . ASP A 1 164 ? -18.331 -11.488 8.807 1.00 61.56 164 ASP A CA 1
ATOM 1301 C C . ASP A 1 164 ? -19.429 -10.576 9.349 1.00 61.56 164 ASP A C 1
ATOM 1303 O O . ASP A 1 164 ? -20.585 -10.985 9.517 1.00 61.56 164 ASP A O 1
ATOM 1307 N N . PHE A 1 165 ? -19.055 -9.335 9.650 1.00 54.47 165 PHE A N 1
ATOM 1308 C CA . PHE A 1 165 ? -19.897 -8.374 10.358 1.00 54.47 165 PHE A CA 1
ATOM 1309 C C . PHE A 1 165 ? -21.268 -8.162 9.687 1.00 54.47 165 PHE A C 1
ATOM 1311 O O . PHE A 1 165 ? -22.289 -8.146 10.382 1.00 54.47 165 PHE A O 1
ATOM 1318 N N . ASP A 1 166 ? -21.315 -8.128 8.353 1.00 53.41 166 ASP A N 1
ATOM 1319 C CA . ASP A 1 166 ? -22.549 -7.945 7.574 1.00 53.41 166 ASP A CA 1
ATOM 1320 C C . ASP A 1 166 ? -23.576 -9.081 7.798 1.00 53.41 166 ASP A C 1
ATOM 1322 O O . ASP A 1 166 ? -24.777 -8.849 7.975 1.00 53.41 166 ASP A O 1
ATOM 1326 N N . SER A 1 167 ? -23.114 -10.328 7.955 1.00 48.81 167 SER A N 1
ATOM 1327 C CA . SER A 1 167 ? -24.015 -11.454 8.249 1.00 48.81 167 SER A CA 1
ATOM 1328 C C . SER A 1 167 ? -24.689 -11.327 9.627 1.00 48.81 167 SER A C 1
ATOM 1330 O O . SER A 1 167 ? -25.840 -11.745 9.806 1.00 48.81 167 SER A O 1
ATOM 1332 N N . SER A 1 168 ? -24.007 -10.700 10.594 1.00 49.06 168 SER A N 1
ATOM 1333 C CA . SER A 1 168 ? -24.496 -10.540 11.967 1.00 49.06 168 SER A CA 1
ATOM 1334 C C . SER A 1 168 ? -25.584 -9.465 12.085 1.00 49.06 168 SER A C 1
ATOM 1336 O O . SER A 1 168 ? -26.529 -9.626 12.867 1.00 49.06 168 SER A O 1
ATOM 1338 N N . ILE A 1 169 ? -25.509 -8.413 11.260 1.00 48.12 169 ILE A N 1
ATOM 1339 C CA . ILE A 1 169 ? -26.493 -7.323 11.238 1.00 48.12 169 ILE A CA 1
ATOM 1340 C C . ILE A 1 169 ? -27.710 -7.680 10.375 1.00 48.12 169 ILE A C 1
ATOM 1342 O O . ILE A 1 169 ? -28.835 -7.324 10.732 1.00 48.12 169 ILE A O 1
ATOM 1346 N N . ARG A 1 170 ? -27.541 -8.466 9.303 1.00 45.66 170 ARG A N 1
ATOM 1347 C CA . ARG A 1 170 ? -28.657 -8.839 8.414 1.00 45.66 170 ARG A CA 1
ATOM 1348 C C . ARG A 1 170 ? -29.406 -10.117 8.823 1.00 45.66 170 ARG A C 1
ATOM 1350 O O . ARG A 1 170 ? -30.547 -10.307 8.404 1.00 45.66 170 ARG A O 1
ATOM 1357 N N . GLY A 1 171 ? -28.809 -10.982 9.651 1.00 44.06 171 GLY A N 1
ATOM 1358 C CA . GLY A 1 171 ? -29.353 -12.306 10.002 1.00 44.06 171 GLY A CA 1
ATOM 1359 C C . GLY A 1 171 ? -29.994 -12.463 11.391 1.00 44.06 171 GLY A C 1
ATOM 1360 O O . GLY A 1 171 ? -30.528 -13.531 11.689 1.00 44.06 171 GLY A O 1
ATOM 1361 N N . SER A 1 172 ? -29.961 -11.452 12.268 1.00 40.88 172 SER A N 1
ATOM 1362 C CA . SER A 1 172 ? -30.193 -11.653 13.714 1.00 40.88 172 SER A CA 1
ATOM 1363 C C . SER A 1 172 ? -31.527 -11.150 14.289 1.00 40.88 172 SER A C 1
ATOM 1365 O O . SER A 1 172 ? -31.689 -11.116 15.509 1.00 40.88 172 SER A O 1
ATOM 1367 N N . VAL A 1 173 ? -32.552 -10.882 13.467 1.00 42.78 173 VAL A N 1
ATOM 1368 C CA . VAL A 1 173 ? -33.894 -10.517 13.989 1.00 42.78 173 VAL A CA 1
ATOM 1369 C C . VAL A 1 173 ? -34.640 -11.704 14.636 1.00 42.78 173 VAL A C 1
ATOM 1371 O O . VAL A 1 173 ? -35.715 -11.531 15.204 1.00 42.78 173 VAL A O 1
ATOM 1374 N N . THR A 1 174 ? -34.080 -12.920 14.633 1.00 41.16 174 THR A N 1
ATOM 1375 C CA . THR A 1 174 ? -34.686 -14.081 15.309 1.00 41.16 174 THR A CA 1
ATOM 1376 C C . THR A 1 174 ? -33.644 -15.016 15.933 1.00 41.16 174 THR A C 1
ATOM 1378 O O . THR A 1 174 ? -33.494 -16.159 15.511 1.00 41.16 174 THR A O 1
ATOM 1381 N N . SER A 1 175 ? -32.926 -14.597 16.979 1.00 43.94 175 SER A N 1
ATOM 1382 C CA . SER A 1 175 ? -32.316 -15.587 17.881 1.00 43.94 175 SER A CA 1
ATOM 1383 C C . SER A 1 175 ? -32.409 -15.157 19.345 1.00 43.94 175 SER A C 1
ATOM 1385 O O . SER A 1 175 ? -31.745 -14.249 19.835 1.00 43.94 175 SER A O 1
ATOM 1387 N N . SER A 1 176 ? -33.329 -15.814 20.045 1.00 41.53 176 SER A N 1
ATOM 1388 C CA . SER A 1 176 ? -33.525 -15.718 21.484 1.00 41.53 176 SER A CA 1
ATOM 1389 C C . SER A 1 176 ? -32.295 -16.284 22.199 1.00 41.53 176 SER A C 1
ATOM 1391 O O . SER A 1 176 ? -32.163 -17.499 22.349 1.00 41.53 176 SER A O 1
ATOM 1393 N N . TRP A 1 177 ? -31.405 -15.412 22.675 1.00 41.50 177 TRP A N 1
ATOM 1394 C CA . TRP A 1 177 ? -30.403 -15.785 23.672 1.00 41.50 177 TRP A CA 1
ATOM 1395 C C . TRP A 1 177 ? -31.114 -16.086 24.995 1.00 41.50 177 TRP A C 1
ATOM 1397 O O . TRP A 1 177 ? -31.407 -15.207 25.805 1.00 41.50 177 TRP A O 1
ATOM 1407 N N . LYS A 1 178 ? -31.436 -17.362 25.216 1.00 51.84 178 LYS A N 1
ATOM 1408 C CA . LYS A 1 178 ? -31.842 -17.866 26.529 1.00 51.84 178 LYS A CA 1
ATOM 1409 C C . LYS A 1 178 ? -30.585 -18.080 27.366 1.00 51.84 178 LYS A C 1
ATOM 1411 O O . LYS A 1 178 ? -29.936 -19.115 27.258 1.00 51.84 178 LYS A O 1
ATOM 1416 N N . PHE A 1 179 ? -30.258 -17.119 28.226 1.00 51.75 179 PHE A N 1
ATOM 1417 C CA . PHE A 1 179 ? -29.257 -17.329 29.271 1.00 51.75 179 PHE A CA 1
ATOM 1418 C C . PHE A 1 179 ? -29.722 -18.438 30.232 1.00 51.75 179 PHE A C 1
ATOM 1420 O O . PHE A 1 179 ? -30.844 -18.365 30.754 1.00 51.75 179 PHE A O 1
ATOM 1427 N N . PRO A 1 180 ? -28.890 -19.452 30.531 1.00 62.12 180 PRO A N 1
ATOM 1428 C CA . PRO A 1 180 ? -29.174 -20.383 31.611 1.00 62.12 180 PRO A CA 1
ATOM 1429 C C . PRO A 1 180 ? -29.171 -19.615 32.938 1.00 62.12 180 PRO A C 1
ATOM 1431 O O . PRO A 1 180 ? -28.144 -19.096 33.373 1.00 62.12 180 PRO A O 1
ATOM 1434 N N . ARG A 1 181 ? -30.327 -19.529 33.608 1.00 55.78 181 ARG A N 1
ATOM 1435 C CA . ARG A 1 181 ? -30.396 -19.030 34.989 1.00 55.78 181 ARG A CA 1
ATOM 1436 C C . ARG A 1 181 ? -29.644 -20.007 35.889 1.00 55.78 181 ARG A C 1
ATOM 1438 O O . ARG A 1 181 ? -30.168 -21.069 36.229 1.00 55.78 181 ARG A O 1
ATOM 1445 N N . PHE A 1 182 ? -28.448 -19.627 36.322 1.00 57.06 182 PHE A N 1
ATOM 1446 C CA . PHE A 1 182 ? -27.774 -20.278 37.438 1.00 57.06 182 PHE A CA 1
ATOM 1447 C C . PHE A 1 182 ? -28.651 -20.150 38.692 1.00 57.06 182 PHE A C 1
ATOM 1449 O O . PHE A 1 182 ? -28.886 -19.061 39.216 1.00 57.06 182 PHE A O 1
ATOM 1456 N N . ARG A 1 183 ? -29.183 -21.279 39.169 1.00 61.38 183 ARG A N 1
ATOM 1457 C CA . ARG A 1 183 ? -29.837 -21.369 40.478 1.00 61.38 183 ARG A CA 1
ATOM 1458 C C . ARG A 1 183 ? -28.760 -21.404 41.561 1.00 61.38 183 ARG A C 1
ATOM 1460 O O . ARG A 1 183 ? -28.188 -22.458 41.825 1.00 61.38 183 ARG A O 1
ATOM 1467 N N . CYS A 1 184 ? -28.547 -20.287 42.252 1.00 56.19 184 CYS A N 1
ATOM 1468 C CA . CYS A 1 184 ? -27.889 -20.302 43.557 1.00 56.19 184 CYS A CA 1
ATOM 1469 C C . CYS A 1 184 ? -28.788 -21.026 44.573 1.00 56.19 184 CYS A C 1
ATOM 1471 O O . CYS A 1 184 ? -29.821 -20.509 44.999 1.00 56.19 184 CYS A O 1
ATOM 1473 N N . ARG A 1 185 ? -28.397 -22.241 44.971 1.00 59.53 185 ARG A N 1
ATOM 1474 C CA . ARG A 1 185 ? -28.949 -22.943 46.136 1.00 59.53 185 ARG A CA 1
ATOM 1475 C C . ARG A 1 185 ? -28.356 -22.312 47.402 1.00 59.53 185 ARG A C 1
ATOM 1477 O O . ARG A 1 185 ? -27.229 -22.617 47.773 1.00 59.53 185 ARG A O 1
ATOM 1484 N N . ARG A 1 186 ? -29.119 -21.453 48.082 1.00 61.75 186 ARG A N 1
ATOM 1485 C CA . ARG A 1 186 ? -28.848 -21.074 49.478 1.00 61.75 186 ARG A CA 1
ATOM 1486 C C . ARG A 1 186 ? -29.344 -22.213 50.373 1.00 61.75 186 ARG A C 1
ATOM 1488 O O . ARG A 1 186 ? -30.544 -22.483 50.409 1.00 61.75 186 ARG A O 1
ATOM 1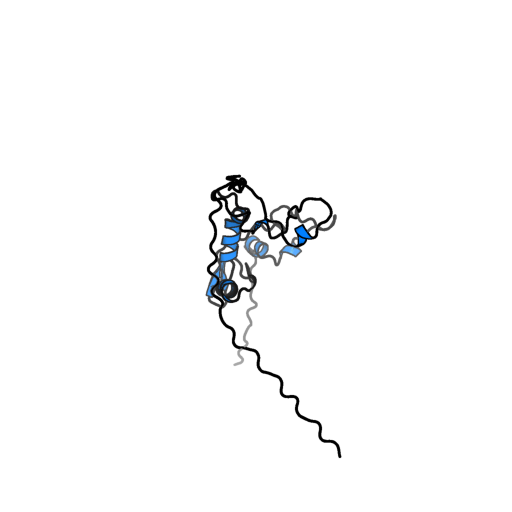495 N N . ARG A 1 187 ? -28.426 -22.912 51.045 1.00 64.44 187 ARG A N 1
ATOM 1496 C CA . ARG A 1 187 ? -28.763 -23.762 52.194 1.00 64.44 187 ARG A CA 1
ATOM 1497 C C . ARG A 1 187 ? -29.155 -22.845 53.358 1.00 64.44 187 ARG A C 1
ATOM 1499 O O . ARG A 1 187 ? -28.482 -21.841 53.584 1.00 64.44 187 ARG A O 1
ATOM 1506 N N . ARG A 1 188 ? -30.285 -23.169 53.990 1.00 66.94 188 ARG A N 1
ATOM 1507 C CA . ARG A 1 188 ? -30.620 -22.738 55.351 1.00 66.94 188 ARG A CA 1
ATOM 1508 C C . ARG A 1 188 ? -29.711 -23.451 56.341 1.00 66.94 188 ARG A C 1
ATOM 1510 O O . ARG A 1 188 ? -29.274 -24.572 55.990 1.00 66.94 188 ARG A O 1
#